Protein AF-A0A9N9V816-F1 (afdb_monomer)

Structure (mmCIF, N/CA/C/O backbone):
data_AF-A0A9N9V816-F1
#
_entry.id   AF-A0A9N9V816-F1
#
loop_
_atom_site.group_PDB
_atom_site.id
_atom_site.type_symbol
_atom_site.label_atom_id
_atom_site.label_alt_id
_atom_site.label_comp_id
_atom_site.label_asym_id
_atom_site.label_entity_id
_atom_site.label_seq_id
_atom_site.pdbx_PDB_ins_code
_atom_site.Cartn_x
_atom_site.Cartn_y
_atom_site.Cartn_z
_atom_site.occupancy
_atom_site.B_iso_or_equiv
_atom_site.auth_seq_id
_atom_site.auth_comp_id
_atom_site.auth_asym_id
_atom_site.auth_atom_id
_atom_site.pdbx_PDB_model_num
ATOM 1 N N . MET A 1 1 ? -49.471 -5.703 53.740 1.00 39.47 1 MET A N 1
ATOM 2 C CA . MET A 1 1 ? -48.357 -4.994 53.072 1.00 39.47 1 MET A CA 1
ATOM 3 C C . MET A 1 1 ? -47.561 -5.999 52.248 1.00 39.47 1 MET A C 1
ATOM 5 O O . MET A 1 1 ? -46.825 -6.787 52.821 1.00 39.47 1 MET A O 1
ATOM 9 N N . THR A 1 2 ? -47.762 -6.065 50.931 1.00 47.09 2 THR A N 1
ATOM 10 C CA . THR A 1 2 ? -47.021 -6.996 50.060 1.00 47.09 2 THR A CA 1
ATOM 11 C C . THR A 1 2 ? -45.863 -6.254 49.407 1.00 47.09 2 THR A C 1
ATOM 13 O O . THR A 1 2 ? -46.095 -5.433 48.521 1.00 47.09 2 THR A O 1
ATOM 16 N N . GLN A 1 3 ? -44.632 -6.507 49.857 1.00 49.03 3 GLN A N 1
ATOM 17 C CA . GLN A 1 3 ? -43.439 -5.968 49.201 1.00 49.03 3 GLN A CA 1
ATOM 18 C C . GLN A 1 3 ? -43.394 -6.434 47.740 1.00 49.03 3 GLN A C 1
ATOM 20 O O . GLN A 1 3 ? -43.575 -7.615 47.440 1.00 49.03 3 GLN A O 1
ATOM 25 N N . ALA A 1 4 ? -43.178 -5.487 46.826 1.00 55.12 4 ALA A N 1
ATOM 26 C CA . ALA A 1 4 ? -42.971 -5.775 45.417 1.00 55.12 4 ALA A CA 1
ATOM 27 C C . ALA A 1 4 ? -41.636 -6.509 45.241 1.00 55.12 4 ALA A C 1
ATOM 29 O O . ALA A 1 4 ? -40.567 -5.996 45.572 1.00 55.12 4 ALA A O 1
ATOM 30 N N . VAL A 1 5 ? -41.711 -7.725 44.715 1.00 59.72 5 VAL A N 1
ATOM 31 C CA . VAL A 1 5 ? -40.553 -8.556 44.404 1.00 59.72 5 VAL A CA 1
ATOM 32 C C . VAL A 1 5 ? -39.810 -7.968 43.197 1.00 59.72 5 VAL A C 1
ATOM 34 O O . VAL A 1 5 ? -40.380 -7.870 42.112 1.00 59.72 5 VAL A O 1
ATOM 37 N N . LYS A 1 6 ? -38.535 -7.584 43.368 1.00 67.94 6 LYS A N 1
ATOM 38 C CA . LYS A 1 6 ? -37.723 -6.929 42.317 1.00 67.94 6 LYS A CA 1
ATOM 39 C C . LYS A 1 6 ? -37.396 -7.833 41.117 1.00 67.94 6 LYS A C 1
ATOM 41 O O . LYS A 1 6 ? -37.120 -7.313 40.040 1.00 67.94 6 LYS A O 1
ATOM 46 N N . ARG A 1 7 ? -37.412 -9.163 41.274 1.00 85.62 7 ARG A N 1
ATOM 47 C CA . ARG A 1 7 ? -37.137 -10.132 40.198 1.00 85.62 7 ARG A CA 1
ATOM 48 C C . ARG A 1 7 ? -37.716 -11.501 40.555 1.00 85.62 7 ARG A C 1
ATOM 50 O O . ARG A 1 7 ? -37.439 -12.003 41.635 1.00 85.62 7 ARG A O 1
ATOM 57 N N . ALA A 1 8 ? -38.483 -12.112 39.652 1.00 89.88 8 ALA A N 1
ATOM 58 C CA . ALA A 1 8 ? -38.915 -13.504 39.799 1.00 89.88 8 ALA A CA 1
ATOM 59 C C . ALA A 1 8 ? -37.755 -14.476 39.508 1.00 89.88 8 ALA A C 1
ATOM 61 O O . ALA A 1 8 ? -36.903 -14.170 38.671 1.00 89.88 8 ALA A O 1
ATOM 62 N N . CYS A 1 9 ? -37.728 -15.639 40.170 1.00 92.19 9 CYS A N 1
ATOM 63 C CA . CYS A 1 9 ? -36.753 -16.696 39.869 1.00 92.19 9 CYS A CA 1
ATOM 64 C C . CYS A 1 9 ? -36.921 -17.223 38.437 1.00 92.19 9 CYS A C 1
ATOM 66 O O . CYS A 1 9 ? -37.989 -17.075 37.839 1.00 92.19 9 CYS A O 1
ATOM 68 N N . ASP A 1 10 ? -35.889 -17.863 37.891 1.00 91.62 10 ASP A N 1
ATOM 69 C CA . ASP A 1 10 ? -35.852 -18.314 36.497 1.00 91.62 10 ASP A CA 1
ATOM 70 C C . ASP A 1 10 ? -37.008 -19.273 36.179 1.00 91.62 10 ASP A C 1
ATOM 72 O O . ASP A 1 10 ? -37.655 -19.137 35.142 1.00 91.62 10 ASP A O 1
ATOM 76 N N . ALA A 1 11 ? -37.318 -20.197 37.097 1.00 90.75 11 ALA A N 1
ATOM 77 C CA . ALA A 1 11 ? -38.404 -21.163 36.946 1.00 90.75 11 ALA A CA 1
ATOM 78 C C . ALA A 1 11 ? -39.794 -20.504 36.983 1.00 90.75 11 ALA A C 1
ATOM 80 O O . ALA A 1 11 ? -40.668 -20.849 36.189 1.00 90.75 11 ALA A O 1
ATOM 81 N N . CYS A 1 12 ? -40.017 -19.526 37.867 1.00 92.75 12 CYS A N 1
ATOM 82 C CA . CYS A 1 12 ? -41.281 -18.785 37.894 1.00 92.75 12 CYS A CA 1
ATOM 83 C C . CYS A 1 12 ? -41.408 -17.833 36.702 1.00 92.75 12 CYS A C 1
ATOM 85 O O . CYS A 1 12 ? -42.501 -17.675 36.163 1.00 92.75 12 CYS A O 1
ATOM 87 N N . HIS A 1 13 ? -40.303 -17.227 36.264 1.00 90.81 13 HIS A N 1
ATOM 88 C CA . HIS A 1 13 ? -40.265 -16.341 35.107 1.00 90.81 13 HIS A CA 1
ATOM 89 C C . HIS A 1 13 ? -40.529 -17.103 33.801 1.00 90.81 13 HIS A C 1
ATOM 91 O O . HIS A 1 13 ? -41.353 -16.666 32.998 1.00 90.81 13 HIS A O 1
ATOM 97 N N . SER A 1 14 ? -39.898 -18.265 33.600 1.00 86.25 14 SER A N 1
ATOM 98 C CA . SER A 1 14 ? -40.128 -19.111 32.420 1.00 86.25 14 SER A CA 1
ATOM 99 C C . SER A 1 14 ? -41.564 -19.640 32.364 1.00 86.25 14 SER A C 1
ATOM 101 O O . SER A 1 14 ? -42.183 -19.630 31.301 1.00 86.25 14 SER A O 1
ATOM 103 N N . ARG A 1 15 ? -42.130 -20.008 33.521 1.00 89.88 15 ARG A N 1
ATOM 104 C CA . ARG A 1 15 ? -43.523 -20.462 33.669 1.00 89.88 15 ARG A CA 1
ATOM 105 C C . ARG A 1 15 ? -44.546 -19.324 33.747 1.00 89.88 15 ARG A C 1
ATOM 107 O O . ARG A 1 15 ? -45.741 -19.599 33.747 1.00 89.88 15 ARG A O 1
ATOM 114 N N . LYS A 1 16 ? -44.101 -18.064 33.816 1.00 89.81 16 LYS A N 1
ATOM 115 C CA . LYS A 1 16 ? -44.934 -16.854 33.964 1.00 89.81 16 LYS A CA 1
ATOM 116 C C . LYS A 1 16 ? -45.902 -16.901 35.158 1.00 89.81 16 LYS A C 1
ATOM 118 O O . LYS A 1 16 ? -47.028 -16.419 35.070 1.00 89.81 16 LYS A O 1
ATOM 123 N N . VAL A 1 17 ? -45.459 -17.455 36.285 1.00 89.69 17 VAL A N 1
ATOM 124 C CA . VAL A 1 17 ? -46.219 -17.481 37.547 1.00 89.69 17 VAL A CA 1
ATOM 125 C C . VAL A 1 17 ? -45.628 -16.500 38.559 1.00 89.69 17 VAL A C 1
ATOM 127 O O . VAL A 1 17 ? -44.450 -16.144 38.491 1.00 89.69 17 VAL A O 1
ATOM 130 N N . LYS A 1 18 ? -46.439 -16.046 39.523 1.00 89.31 18 LYS A N 1
ATOM 131 C CA . LYS A 1 18 ? -45.983 -15.104 40.556 1.00 89.31 18 LYS A CA 1
ATOM 132 C C . LYS A 1 18 ? -44.917 -15.764 41.440 1.00 89.31 18 LYS A C 1
ATOM 134 O O . LYS A 1 18 ? -45.103 -16.883 41.910 1.00 89.31 18 LYS A O 1
ATOM 139 N N . CYS A 1 19 ? -43.810 -15.068 41.670 1.00 91.44 19 CYS A N 1
ATOM 140 C CA . CYS A 1 19 ? -42.747 -15.501 42.575 1.00 91.44 19 CYS A CA 1
ATOM 141 C C . CYS A 1 19 ? -42.832 -14.693 43.874 1.00 91.44 19 CYS A C 1
ATOM 143 O O . CYS A 1 19 ? -43.003 -13.475 43.819 1.00 91.44 19 CYS A O 1
ATOM 145 N N . ASP A 1 20 ? -42.729 -15.362 45.022 1.00 89.81 20 ASP A N 1
ATOM 146 C CA . ASP A 1 20 ? -42.654 -14.738 46.349 1.00 89.81 20 ASP A CA 1
ATOM 147 C C . ASP A 1 20 ? -41.212 -14.408 46.775 1.00 89.81 20 ASP A C 1
ATOM 149 O O . ASP A 1 20 ? -41.005 -13.817 47.828 1.00 89.81 20 ASP A O 1
ATOM 153 N N . SER A 1 21 ? -40.220 -14.756 45.948 1.00 83.62 21 SER A N 1
ATOM 154 C CA . SER A 1 21 ? -38.782 -14.511 46.143 1.00 83.62 21 SER A CA 1
ATOM 155 C C . SER A 1 21 ? -38.154 -15.000 47.444 1.00 83.62 21 SER A C 1
ATOM 157 O O . SER A 1 21 ? -37.004 -14.675 47.730 1.00 83.62 21 SER A O 1
ATOM 159 N N . VAL A 1 22 ? -38.853 -15.862 48.174 1.00 85.88 22 VAL A N 1
ATOM 160 C CA . VAL A 1 22 ? -38.248 -16.731 49.185 1.00 85.88 22 VAL A CA 1
ATOM 161 C C . VAL A 1 22 ? -37.444 -17.817 48.457 1.00 85.88 22 VAL A C 1
ATOM 163 O O . VAL A 1 22 ? -37.774 -18.153 47.319 1.00 85.88 22 VAL A O 1
ATOM 166 N N . ASN A 1 23 ? -36.367 -18.336 49.052 1.00 84.88 23 ASN A N 1
ATOM 167 C CA . ASN A 1 23 ? -35.568 -19.405 48.449 1.00 84.88 23 ASN A CA 1
ATOM 168 C C . ASN A 1 23 ? -35.540 -20.653 49.355 1.00 84.88 23 ASN A C 1
ATOM 170 O O . ASN A 1 23 ? -34.954 -20.571 50.433 1.00 84.88 23 ASN A O 1
ATOM 174 N N . PRO A 1 24 ? -36.129 -21.791 48.941 1.00 88.75 24 PRO A N 1
ATOM 175 C CA . PRO A 1 24 ? -36.895 -21.991 47.706 1.00 88.75 24 PRO A CA 1
ATOM 176 C C . PRO A 1 24 ? -38.246 -21.256 47.726 1.00 88.75 24 PRO A C 1
ATOM 178 O O . PRO A 1 24 ? -38.888 -21.127 48.768 1.00 88.75 24 PRO A O 1
ATOM 181 N N . CYS A 1 25 ? -38.688 -20.768 46.562 1.00 92.94 25 CYS A N 1
ATOM 182 C CA . CYS A 1 25 ? -39.954 -20.034 46.448 1.00 92.94 25 CYS A CA 1
ATOM 183 C C . CYS A 1 25 ? -41.132 -21.015 46.534 1.00 92.94 25 CYS A C 1
ATOM 185 O O . CYS A 1 25 ? -40.989 -22.169 46.115 1.00 92.94 25 CYS A O 1
ATOM 187 N N . ARG A 1 26 ? -42.303 -20.600 47.040 1.00 92.69 26 ARG A N 1
ATOM 188 C CA . ARG A 1 26 ? -43.425 -21.538 47.288 1.00 92.69 26 ARG A CA 1
ATOM 189 C C . ARG A 1 26 ? -43.837 -22.333 46.049 1.00 92.69 26 ARG A C 1
ATOM 191 O O . ARG A 1 26 ? -44.062 -23.537 46.135 1.00 92.69 26 ARG A O 1
ATOM 198 N N . ASN A 1 27 ? -43.871 -21.671 44.895 1.00 92.38 27 ASN A N 1
ATOM 199 C CA . ASN A 1 27 ? -44.234 -22.293 43.619 1.00 92.38 27 ASN A CA 1
ATOM 200 C C . ASN A 1 27 ? -43.167 -23.262 43.089 1.00 92.38 27 ASN A C 1
ATOM 202 O O . ASN A 1 27 ? -43.512 -24.221 42.399 1.00 92.38 27 ASN A O 1
ATOM 206 N N . CYS A 1 28 ? -41.889 -23.035 43.401 1.00 94.06 28 CYS A N 1
ATOM 207 C CA . CYS A 1 28 ? -40.824 -23.980 43.071 1.00 94.06 28 CYS A CA 1
ATOM 208 C C . CYS A 1 28 ? -40.801 -25.156 44.049 1.00 94.06 28 CYS A C 1
ATOM 210 O O . CYS A 1 28 ? -40.655 -26.288 43.607 1.00 94.06 28 CYS A O 1
ATOM 212 N N . GLY A 1 29 ? -41.018 -24.910 45.345 1.00 93.56 29 GLY A N 1
ATOM 213 C CA . GLY A 1 29 ? -41.076 -25.952 46.370 1.00 93.56 29 GLY A CA 1
ATOM 214 C C . GLY A 1 29 ? -42.218 -26.946 46.142 1.00 93.56 29 GLY A C 1
ATOM 215 O O . GLY A 1 29 ? -41.982 -28.148 46.128 1.00 93.56 29 GLY A O 1
ATOM 216 N N . GLN A 1 30 ? -43.437 -26.459 45.878 1.00 93.38 30 GLN A N 1
ATOM 217 C CA . GLN A 1 30 ? -44.590 -27.329 45.592 1.00 93.38 30 GLN A CA 1
ATOM 218 C C . GLN A 1 30 ? -44.441 -28.111 44.284 1.00 93.38 30 GLN A C 1
ATOM 220 O O . GLN A 1 30 ? -44.896 -29.244 44.188 1.00 93.38 30 GLN A O 1
ATOM 225 N N . ALA A 1 31 ? -43.798 -27.513 43.280 1.00 90.50 31 ALA A N 1
ATOM 226 C CA . ALA A 1 31 ? -43.547 -28.167 42.001 1.00 90.50 31 ALA A CA 1
ATOM 227 C C . ALA A 1 31 ? -42.263 -29.018 41.993 1.00 90.50 31 ALA A C 1
ATOM 229 O O . ALA A 1 31 ? -41.932 -29.569 40.948 1.00 90.50 31 ALA A O 1
ATOM 230 N N . GLN A 1 32 ? -41.530 -29.083 43.115 1.00 90.25 32 GLN A N 1
ATOM 231 C CA . GLN A 1 32 ? -40.219 -29.735 43.238 1.00 90.25 32 GLN A CA 1
ATOM 232 C C . GLN A 1 32 ? -39.219 -29.316 42.140 1.00 90.25 32 GLN A C 1
ATOM 234 O O . GLN A 1 32 ? -38.466 -30.126 41.605 1.00 90.25 32 GLN A O 1
ATOM 239 N N . LEU A 1 33 ? -39.207 -28.026 41.793 1.00 88.75 33 LEU A N 1
ATOM 240 C CA . LEU A 1 33 ? -38.311 -27.455 40.785 1.00 88.75 33 LEU A CA 1
ATOM 241 C C . LEU A 1 33 ? -37.154 -26.689 41.429 1.00 88.75 33 LEU A C 1
ATOM 243 O O . LEU A 1 33 ? -37.311 -26.046 42.469 1.00 88.75 33 LEU A O 1
ATOM 247 N N . SER A 1 34 ? -36.007 -26.676 40.747 1.00 90.94 34 SER A N 1
ATOM 248 C CA . SER A 1 34 ? -34.854 -25.870 41.156 1.00 90.94 34 SER A CA 1
ATOM 249 C C . SER A 1 34 ? -35.162 -24.369 41.060 1.00 90.94 34 SER A C 1
ATOM 251 O O . SER A 1 34 ? -35.616 -23.870 40.027 1.00 90.94 34 SER A O 1
ATOM 253 N N . CYS A 1 35 ? -34.938 -23.640 42.155 1.00 93.06 35 CYS A N 1
ATOM 254 C CA . CYS A 1 35 ? -35.235 -22.213 42.271 1.00 93.06 35 CYS A CA 1
ATOM 255 C C . CYS A 1 35 ? -33.954 -21.375 42.120 1.00 93.06 35 CYS A C 1
ATOM 257 O O . CYS A 1 35 ? -33.250 -21.131 43.096 1.00 93.06 35 CYS A O 1
ATOM 259 N N . THR A 1 36 ? -33.660 -20.915 40.899 1.00 91.12 36 THR A N 1
ATOM 260 C CA . THR A 1 36 ? -32.428 -20.168 40.555 1.00 91.12 36 THR A CA 1
ATOM 261 C C . THR A 1 36 ? -32.711 -18.758 40.019 1.00 91.12 36 THR A C 1
ATOM 263 O O . THR A 1 36 ? -33.852 -18.440 39.687 1.00 91.12 36 THR A O 1
ATOM 266 N N . TYR A 1 37 ? -31.684 -17.902 39.932 1.00 89.56 37 TYR A N 1
ATOM 267 C CA . TYR A 1 37 ? -31.778 -16.514 39.432 1.00 89.56 37 TYR A CA 1
ATOM 268 C C . TYR A 1 37 ? -30.679 -16.163 38.408 1.00 89.56 37 TYR A C 1
ATOM 270 O O . TYR A 1 37 ? -30.193 -15.032 38.348 1.00 89.56 37 TYR A O 1
ATOM 278 N N . ASN A 1 38 ? -30.273 -17.132 37.597 1.00 84.69 38 ASN A N 1
ATOM 279 C CA . ASN A 1 38 ? -29.061 -17.095 36.787 1.00 84.69 38 ASN A CA 1
ATOM 280 C C . ASN A 1 38 ? -29.279 -16.580 35.348 1.00 84.69 38 ASN A C 1
ATOM 282 O O . ASN A 1 38 ? -28.303 -16.341 34.641 1.00 84.69 38 ASN A O 1
ATOM 286 N N . ALA A 1 39 ? -30.519 -16.382 34.877 1.00 79.38 39 ALA A N 1
ATOM 287 C CA . ALA A 1 39 ? -30.766 -15.984 33.482 1.00 79.38 39 ALA A CA 1
ATOM 288 C C . ALA A 1 39 ? -30.376 -14.514 33.167 1.00 79.38 39 ALA A C 1
ATOM 290 O O . ALA A 1 39 ? -30.661 -13.608 33.953 1.00 79.38 39 ALA A O 1
ATOM 291 N N . ILE A 1 40 ? -29.787 -14.246 31.991 1.00 71.56 40 ILE A N 1
ATOM 292 C CA . ILE A 1 40 ? -29.401 -12.894 31.519 1.00 71.56 40 ILE A CA 1
ATOM 293 C C . ILE A 1 40 ? -30.373 -12.414 30.405 1.00 71.56 40 ILE A C 1
ATOM 295 O O . ILE A 1 40 ? -30.528 -13.126 29.411 1.00 71.56 40 ILE A O 1
ATOM 299 N N . PRO A 1 41 ? -31.031 -11.233 30.509 1.00 63.66 41 PRO A N 1
ATOM 300 C CA . PRO A 1 41 ? -32.008 -10.754 29.511 1.00 63.66 41 PRO A CA 1
ATOM 301 C C . PRO A 1 41 ? -31.397 -10.283 28.173 1.00 63.66 41 PRO A C 1
ATOM 303 O O . PRO A 1 41 ? -30.376 -9.602 28.164 1.00 63.66 41 PRO A O 1
ATOM 306 N N . GLN A 1 42 ? -32.082 -10.537 27.047 1.00 59.94 42 GLN A N 1
ATOM 307 C CA . GLN A 1 42 ? -31.716 -10.074 25.689 1.00 59.94 42 GLN A CA 1
ATOM 308 C C . GLN A 1 42 ? -32.769 -9.085 25.125 1.00 59.94 42 GLN A C 1
ATOM 310 O O . GLN A 1 42 ? -33.969 -9.300 25.307 1.00 59.94 42 GLN A O 1
ATOM 315 N N . LYS A 1 43 ? -32.359 -7.997 24.441 1.00 50.12 43 LYS A N 1
ATOM 316 C CA . LYS A 1 43 ? -33.257 -6.924 23.927 1.00 50.12 43 LYS A CA 1
ATOM 317 C C . LYS A 1 43 ? -33.754 -7.182 22.485 1.00 50.12 43 LYS A C 1
ATOM 319 O O . LYS A 1 43 ? -32.985 -7.627 21.642 1.00 50.12 43 LYS A O 1
ATOM 324 N N . LYS A 1 44 ? -35.018 -6.833 22.178 1.00 50.00 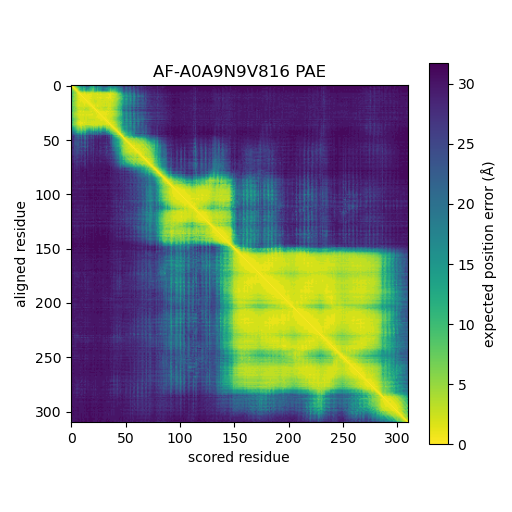44 LYS A N 1
ATOM 325 C CA . LYS A 1 44 ? -35.649 -6.879 20.829 1.00 50.00 44 LYS A CA 1
ATOM 326 C C . LYS A 1 44 ? -35.805 -5.467 20.219 1.00 50.00 44 LYS A C 1
ATOM 328 O O . LYS A 1 44 ? -36.110 -4.533 20.954 1.00 50.00 44 LYS A O 1
ATOM 333 N N . GLY A 1 45 ? -35.606 -5.324 18.899 1.00 53.56 45 GLY A N 1
ATOM 334 C CA . GLY A 1 45 ? -35.593 -4.043 18.150 1.00 53.56 45 GLY A CA 1
ATOM 335 C C . GLY A 1 45 ? -36.969 -3.435 17.777 1.00 53.56 45 GLY A C 1
ATOM 336 O O . GLY A 1 45 ? -37.999 -4.054 18.057 1.00 53.56 45 GLY A O 1
ATOM 337 N N . PRO A 1 46 ? -37.016 -2.228 17.158 1.00 54.12 46 PRO A N 1
ATOM 338 C CA . PRO A 1 46 ? -38.227 -1.396 17.071 1.00 54.12 46 PRO A CA 1
ATOM 339 C C . PRO A 1 46 ? -39.107 -1.646 15.824 1.00 54.12 46 PRO A C 1
ATOM 341 O O . PRO A 1 46 ? -38.611 -2.008 14.760 1.00 54.12 46 PRO A O 1
ATOM 344 N N . LYS A 1 47 ? -40.425 -1.397 15.949 1.00 45.12 47 LYS A N 1
ATOM 345 C CA . LYS A 1 47 ? -41.475 -1.540 14.909 1.00 45.12 47 LYS A CA 1
ATOM 346 C C . LYS A 1 47 ? -42.103 -0.181 14.525 1.00 45.12 47 LYS A C 1
ATOM 348 O O . LYS A 1 47 ? -42.453 0.577 15.423 1.00 45.12 47 LYS A O 1
ATOM 353 N N . GLY A 1 48 ? -42.370 0.069 13.231 1.00 43.78 48 GLY A N 1
ATOM 354 C CA . GLY A 1 48 ? -43.325 1.105 12.773 1.00 43.78 48 GLY A CA 1
ATOM 355 C C . GLY A 1 48 ? -43.283 1.442 11.265 1.00 43.78 48 GLY A C 1
ATOM 356 O O . GLY A 1 48 ? -42.228 1.779 10.742 1.00 43.78 48 GLY A O 1
ATOM 357 N N . SER A 1 49 ? -44.430 1.386 10.565 1.00 54.41 49 SER A N 1
ATOM 358 C CA . SER A 1 49 ? -44.563 1.554 9.096 1.00 54.41 49 SER A CA 1
ATOM 359 C C . SER A 1 49 ? -44.597 3.008 8.594 1.00 54.41 49 SER A C 1
ATOM 361 O O . SER A 1 49 ? -44.209 3.274 7.461 1.00 54.41 49 SER A O 1
ATOM 363 N N . ARG A 1 50 ? -44.992 3.980 9.427 1.00 54.69 50 ARG A N 1
ATOM 364 C CA . ARG A 1 50 ? -45.092 5.403 9.035 1.00 54.69 50 ARG A CA 1
ATOM 365 C C . ARG A 1 50 ? -43.727 6.057 8.768 1.00 54.69 50 ARG A C 1
ATOM 367 O O . ARG A 1 50 ? -43.629 6.963 7.948 1.00 54.69 50 ARG A O 1
ATOM 374 N N . ALA A 1 51 ? -42.673 5.568 9.423 1.00 57.78 51 ALA A N 1
ATOM 375 C CA . ALA A 1 51 ? -41.302 6.027 9.202 1.00 57.78 51 ALA A CA 1
ATOM 376 C C . ALA A 1 51 ? -40.757 5.597 7.828 1.00 57.78 51 ALA A C 1
ATOM 378 O O . ALA A 1 51 ? -40.001 6.353 7.223 1.00 57.78 51 ALA A O 1
ATOM 379 N N . LYS A 1 52 ? -41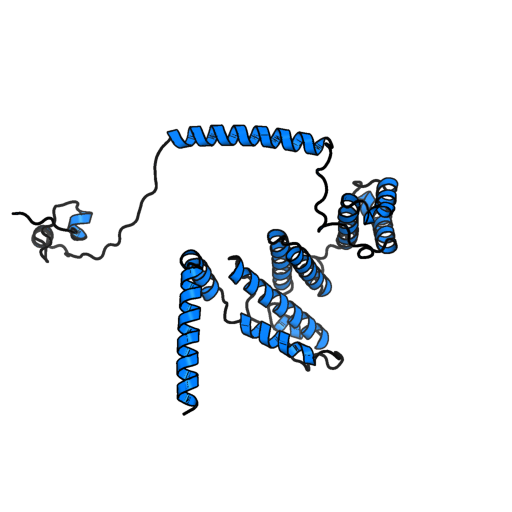.203 4.439 7.308 1.00 59.84 52 LYS A N 1
ATOM 380 C CA . LYS A 1 52 ? -40.794 3.923 5.992 1.00 59.84 52 LYS A CA 1
ATOM 381 C C . LYS A 1 52 ? -41.250 4.823 4.841 1.00 59.84 52 LYS A C 1
ATOM 383 O O . LYS A 1 52 ? -40.447 5.142 3.973 1.00 59.84 52 LYS A O 1
ATOM 388 N N . GLY A 1 53 ? -42.493 5.308 4.884 1.00 64.19 53 GLY A N 1
ATOM 389 C CA . GLY A 1 53 ? -43.017 6.187 3.831 1.00 64.19 53 GLY A CA 1
ATOM 390 C C . GLY A 1 53 ? -42.291 7.538 3.751 1.00 64.19 53 GLY A C 1
ATOM 391 O O . GLY A 1 53 ? -42.043 8.048 2.663 1.00 64.19 53 GLY A O 1
ATOM 392 N N . ILE A 1 54 ? -41.882 8.102 4.896 1.00 66.94 54 ILE A N 1
ATOM 393 C CA . ILE A 1 54 ? -41.128 9.368 4.937 1.00 66.94 54 ILE A CA 1
ATOM 394 C C . ILE A 1 54 ? -39.682 9.165 4.461 1.00 66.94 54 ILE A C 1
ATOM 396 O O . ILE A 1 54 ? -39.139 10.041 3.785 1.00 66.94 54 ILE A O 1
ATOM 400 N N . SER A 1 55 ? -39.057 8.025 4.784 1.00 65.50 55 SER A N 1
ATOM 401 C CA . SER A 1 55 ? -37.729 7.699 4.255 1.00 65.50 55 SER A CA 1
ATOM 402 C C . SER A 1 55 ? -37.759 7.466 2.747 1.00 65.50 55 SER A C 1
ATOM 404 O O . SER A 1 55 ? -36.923 8.030 2.055 1.00 65.50 55 SER A O 1
ATOM 406 N N . GLU A 1 56 ? -38.755 6.745 2.223 1.00 73.38 56 GLU A N 1
ATOM 407 C CA . GLU A 1 56 ? -38.880 6.478 0.782 1.00 73.38 56 GLU A CA 1
ATOM 408 C C . GLU A 1 56 ? -39.109 7.767 -0.024 1.00 73.38 56 GLU A C 1
ATOM 410 O O . GLU A 1 56 ? -38.434 7.990 -1.024 1.00 73.38 56 GLU A O 1
ATOM 415 N N . LEU A 1 57 ? -39.966 8.684 0.445 1.00 70.12 57 LEU A N 1
ATOM 416 C CA . LEU A 1 57 ? -40.171 9.987 -0.210 1.00 70.12 57 LEU A CA 1
ATOM 417 C C . LEU A 1 57 ? -38.899 10.857 -0.240 1.00 70.12 57 LEU A C 1
ATOM 419 O O . LEU A 1 57 ? -38.638 11.537 -1.236 1.00 70.12 57 LEU A O 1
ATOM 423 N N . ARG A 1 58 ? -38.092 10.833 0.831 1.00 70.50 58 ARG A N 1
ATOM 424 C CA . ARG A 1 58 ? -36.807 11.555 0.888 1.00 70.50 58 ARG A CA 1
ATOM 425 C C . ARG A 1 58 ? -35.741 10.912 0.002 1.00 70.50 58 ARG A C 1
ATOM 427 O O . ARG A 1 58 ? -34.967 11.640 -0.618 1.00 70.50 58 ARG A O 1
ATOM 434 N N . GLU A 1 59 ? -35.710 9.585 -0.079 1.00 68.75 59 GLU A N 1
ATOM 435 C CA . GLU A 1 59 ? -34.784 8.838 -0.938 1.00 68.75 59 GLU A CA 1
ATOM 436 C C . GLU A 1 59 ? -35.048 9.153 -2.419 1.00 68.75 59 GLU A C 1
ATOM 438 O O . GLU A 1 59 ? -34.116 9.476 -3.157 1.00 68.75 59 GLU A O 1
ATOM 443 N N . THR A 1 60 ? -36.322 9.181 -2.829 1.00 75.81 60 THR A N 1
ATOM 444 C CA . THR A 1 60 ? -36.724 9.479 -4.212 1.00 75.81 60 THR A CA 1
ATOM 445 C C . THR A 1 60 ? -36.377 10.916 -4.613 1.00 75.81 60 THR A C 1
ATOM 447 O O . THR A 1 60 ? -35.776 11.126 -5.664 1.00 75.81 60 THR A O 1
ATOM 450 N N . GLN A 1 61 ? -36.645 11.924 -3.768 1.00 70.50 61 GLN A N 1
ATOM 451 C CA . GLN A 1 61 ? -36.224 13.310 -4.057 1.00 70.50 61 GLN A CA 1
ATOM 452 C C . GLN A 1 61 ? -34.695 13.460 -4.127 1.00 70.50 61 GLN A C 1
ATOM 454 O O . GLN A 1 61 ? -34.164 14.230 -4.940 1.00 70.50 61 GLN A O 1
ATOM 459 N N . ARG A 1 62 ? -33.962 12.710 -3.296 1.00 69.50 62 ARG A N 1
ATOM 460 C CA . ARG A 1 62 ? -32.498 12.689 -3.316 1.00 69.50 62 ARG A CA 1
ATOM 461 C C . ARG A 1 62 ? -31.965 12.036 -4.594 1.00 69.50 62 ARG A C 1
ATOM 463 O O . ARG A 1 62 ? -31.020 12.560 -5.176 1.00 69.50 62 ARG A O 1
ATOM 470 N N . GLN A 1 63 ? -32.581 10.955 -5.072 1.00 67.62 63 GLN A N 1
ATOM 471 C CA . GLN A 1 63 ? -32.204 10.315 -6.336 1.00 67.62 63 GLN A CA 1
ATOM 472 C C . GLN A 1 63 ? -32.479 11.211 -7.548 1.00 67.62 63 GLN A C 1
ATOM 474 O O . GLN A 1 63 ? -31.585 11.377 -8.373 1.00 67.62 63 GLN A O 1
ATOM 479 N N . THR A 1 64 ? -33.630 11.886 -7.625 1.00 68.94 64 THR A N 1
ATOM 480 C CA . THR A 1 64 ? -33.940 12.784 -8.755 1.00 68.94 64 THR A CA 1
ATOM 481 C C . THR A 1 64 ? -32.984 13.983 -8.831 1.00 68.94 64 THR A C 1
ATOM 483 O O . THR A 1 64 ? -32.519 14.349 -9.911 1.00 68.94 64 THR A O 1
ATOM 486 N N . SER A 1 65 ? -32.621 14.571 -7.684 1.00 65.44 65 SER A N 1
ATOM 487 C CA . SER A 1 65 ? -31.660 15.687 -7.621 1.00 65.44 65 SER A CA 1
ATOM 488 C C . SER A 1 65 ? -30.209 15.263 -7.894 1.00 65.44 65 SER A C 1
ATOM 490 O O . SER A 1 65 ? -29.437 16.042 -8.461 1.00 65.44 65 SER A O 1
ATOM 492 N N . LEU A 1 66 ? -29.833 14.028 -7.542 1.00 57.16 66 LEU A N 1
ATOM 493 C CA . LEU A 1 66 ? -28.545 13.429 -7.907 1.00 57.16 66 LEU A CA 1
ATOM 494 C C . LEU A 1 66 ? -28.465 13.138 -9.409 1.00 57.16 66 LEU A C 1
ATOM 496 O O . LEU A 1 66 ? -27.476 13.525 -10.027 1.00 57.16 66 LEU A O 1
ATOM 500 N N . SER A 1 67 ? -29.502 12.550 -10.012 1.00 61.69 67 SER A N 1
ATOM 501 C CA . SER A 1 67 ? -29.535 12.281 -11.455 1.00 61.69 67 SER A CA 1
ATOM 502 C C . SER A 1 67 ? -29.451 13.568 -12.280 1.00 61.69 67 SER A C 1
ATOM 504 O O . SER A 1 67 ? -28.654 13.636 -13.211 1.00 61.69 67 SER A O 1
ATOM 506 N N . ALA A 1 68 ? -30.154 14.639 -11.887 1.00 58.53 68 ALA A N 1
ATOM 507 C CA . ALA A 1 68 ? -30.041 15.946 -12.546 1.00 58.53 68 ALA A CA 1
ATOM 508 C C . ALA A 1 68 ? -28.626 16.562 -12.434 1.00 58.53 68 ALA A C 1
ATOM 510 O O . ALA A 1 68 ? -28.114 17.143 -13.392 1.00 58.53 68 ALA A O 1
ATOM 511 N N . LYS A 1 69 ? -27.950 16.403 -11.283 1.00 57.03 69 LYS A N 1
ATOM 512 C CA . LYS A 1 69 ? -26.558 16.858 -11.084 1.00 57.03 69 LYS A CA 1
ATOM 513 C C . LYS A 1 69 ? -25.539 16.036 -11.873 1.00 57.03 69 LYS A C 1
ATOM 515 O O . LYS A 1 69 ? -24.538 16.595 -12.314 1.00 57.03 69 LYS A O 1
ATOM 520 N N . VAL A 1 70 ? -25.767 14.734 -12.031 1.00 54.53 70 VAL A N 1
ATOM 521 C CA . VAL A 1 70 ? -24.906 13.848 -12.827 1.00 54.53 70 VAL A CA 1
ATOM 522 C C . VAL A 1 70 ? -25.058 14.161 -14.316 1.00 54.53 70 VAL A C 1
ATOM 524 O O . VAL A 1 70 ? -24.045 14.349 -14.985 1.00 54.53 70 VAL A O 1
ATOM 527 N N . GLN A 1 71 ? -26.288 14.351 -14.807 1.00 55.00 71 GLN A N 1
ATOM 528 C CA . GLN A 1 71 ? -26.545 14.720 -16.204 1.00 55.00 71 GLN A CA 1
ATOM 529 C C . GLN A 1 71 ? -25.855 16.045 -16.590 1.00 55.00 71 GLN A C 1
ATOM 531 O O . GLN A 1 71 ? -25.232 16.138 -17.644 1.00 55.00 71 GLN A O 1
ATOM 536 N N . ASN A 1 72 ? -25.869 17.043 -15.696 1.00 49.81 72 ASN A N 1
ATOM 537 C CA . ASN A 1 72 ? -25.179 18.325 -15.909 1.00 49.81 72 ASN A CA 1
ATOM 538 C C . ASN A 1 72 ? -23.642 18.222 -15.902 1.00 49.81 72 ASN A C 1
ATOM 540 O O . ASN A 1 72 ? -22.975 19.041 -16.531 1.00 49.81 72 ASN A O 1
ATOM 544 N N . ARG A 1 73 ? -23.058 17.236 -15.206 1.00 53.09 73 ARG A N 1
ATOM 545 C CA . ARG A 1 73 ? -21.603 16.985 -15.240 1.00 53.09 73 ARG A CA 1
ATOM 546 C C . ARG A 1 73 ? -21.172 16.237 -16.499 1.00 53.09 73 ARG A C 1
ATOM 548 O O . ARG A 1 73 ? -20.064 16.463 -16.969 1.00 53.09 73 ARG A O 1
ATOM 555 N N . ILE A 1 74 ? -22.038 15.380 -17.040 1.00 43.78 74 ILE A N 1
ATOM 556 C CA . ILE A 1 74 ? -21.786 14.635 -18.282 1.00 43.78 74 ILE A CA 1
ATOM 557 C C . ILE A 1 74 ? -21.774 15.579 -19.496 1.00 43.78 74 ILE A C 1
ATOM 559 O O . ILE A 1 74 ? -20.954 15.402 -20.388 1.00 43.78 74 ILE A O 1
ATOM 563 N N . ASN A 1 75 ? -22.599 16.632 -19.491 1.00 48.12 75 ASN A N 1
ATOM 564 C CA . ASN A 1 75 ? -22.685 17.601 -20.592 1.00 48.12 75 ASN A CA 1
ATOM 565 C C . ASN A 1 75 ? -21.710 18.799 -20.481 1.00 48.12 75 ASN A C 1
ATOM 567 O O . ASN A 1 75 ? -21.881 19.784 -21.192 1.00 48.12 75 ASN A O 1
ATOM 571 N N . GLY A 1 76 ? -20.691 18.739 -19.611 1.00 37.72 76 GLY A N 1
ATOM 572 C CA . GLY A 1 76 ? -19.585 19.711 -19.613 1.00 37.72 76 GLY A CA 1
ATOM 573 C C . GLY A 1 76 ? -19.906 21.117 -19.083 1.00 37.72 76 GLY A C 1
ATOM 574 O O . GLY A 1 76 ? -19.454 22.105 -19.654 1.00 37.72 76 GLY A O 1
ATOM 575 N N . GLY A 1 77 ? -20.666 21.243 -17.989 1.00 46.84 77 GLY A N 1
ATOM 576 C CA . GLY A 1 77 ? -20.859 22.542 -17.324 1.00 46.84 77 GLY A CA 1
ATOM 577 C C . GLY A 1 77 ? -19.574 23.108 -16.671 1.00 46.84 77 GLY A C 1
ATOM 578 O O . GLY A 1 77 ? -18.690 22.326 -16.310 1.00 46.84 77 GLY A O 1
ATOM 579 N N . PRO A 1 78 ? -19.460 24.442 -16.463 1.00 40.25 78 PRO A N 1
ATOM 580 C CA . PRO A 1 78 ? -18.231 25.078 -15.979 1.00 40.25 78 PRO A CA 1
ATOM 581 C C . PRO A 1 78 ? -17.820 24.562 -14.596 1.00 40.25 78 PRO A C 1
ATOM 583 O O . PRO A 1 78 ? -18.623 24.522 -13.660 1.00 40.25 78 PRO A O 1
ATOM 586 N N . CYS A 1 79 ? -16.552 24.169 -14.471 1.00 40.66 79 CYS A N 1
ATOM 587 C CA . CYS A 1 79 ? -15.970 23.656 -13.235 1.00 40.66 79 CYS A CA 1
ATOM 588 C C . CYS A 1 79 ? -15.795 24.791 -12.207 1.00 40.66 79 CYS A C 1
ATOM 590 O O . CYS A 1 79 ? -15.400 25.901 -12.562 1.00 40.66 79 CYS A O 1
ATOM 592 N N . ALA A 1 80 ? -16.075 24.518 -10.930 1.00 53.97 80 ALA A N 1
ATOM 593 C CA . ALA A 1 80 ? -15.818 25.458 -9.835 1.00 53.97 80 ALA A CA 1
ATOM 594 C C . ALA A 1 80 ? -14.310 25.789 -9.730 1.00 53.97 80 ALA A C 1
ATOM 596 O O . ALA A 1 80 ? -13.487 24.936 -10.080 1.00 53.97 80 ALA A O 1
ATOM 597 N N . PRO A 1 81 ? -13.925 26.989 -9.248 1.00 45.09 81 PRO A N 1
ATOM 598 C CA . PRO A 1 81 ? -12.527 27.409 -9.241 1.00 45.09 81 PRO A CA 1
ATOM 599 C C . PRO A 1 81 ? -11.643 26.484 -8.377 1.00 45.09 81 PRO A C 1
ATOM 601 O O . PRO A 1 81 ? -12.120 25.933 -7.379 1.00 45.09 81 PRO A O 1
ATOM 604 N N . PRO A 1 82 ? -10.360 26.283 -8.741 1.00 46.50 82 PRO A N 1
ATOM 605 C CA . PRO A 1 82 ? -9.503 25.284 -8.108 1.00 46.50 82 PRO A CA 1
ATOM 606 C C . PRO A 1 82 ? -9.047 25.711 -6.705 1.00 46.50 82 PRO A C 1
ATOM 608 O O . PRO A 1 82 ? -8.658 26.855 -6.490 1.00 46.50 82 PRO A O 1
ATOM 611 N N . ASN A 1 83 ? -9.002 24.760 -5.765 1.00 52.41 83 ASN A N 1
ATOM 612 C CA . ASN A 1 83 ? -8.305 24.931 -4.484 1.00 52.41 83 ASN A CA 1
ATOM 613 C C . ASN A 1 83 ? -6.782 25.090 -4.733 1.00 52.41 83 ASN A C 1
ATOM 615 O O . ASN A 1 83 ? -6.204 24.184 -5.347 1.00 52.41 83 ASN A O 1
ATOM 619 N N . PRO A 1 84 ? -6.112 26.152 -4.234 1.00 51.25 84 PRO A N 1
ATOM 620 C CA . PRO A 1 84 ? -4.699 26.439 -4.528 1.00 51.25 84 PRO A CA 1
ATOM 621 C C . PRO A 1 84 ? -3.710 25.345 -4.092 1.00 51.25 84 PRO A C 1
ATOM 623 O O . PRO A 1 84 ? -2.691 25.141 -4.740 1.00 51.25 84 PRO A O 1
ATOM 626 N N . GLY A 1 85 ? -4.020 24.594 -3.028 1.00 56.41 85 GLY A N 1
ATOM 627 C CA . GLY A 1 85 ? -3.127 23.570 -2.458 1.00 56.41 85 GLY A CA 1
ATOM 628 C C . GLY A 1 85 ? -3.008 22.262 -3.254 1.00 56.41 85 GLY A C 1
ATOM 629 O O . GLY A 1 85 ? -2.375 21.323 -2.789 1.00 56.41 85 GLY A O 1
ATOM 630 N N . LEU A 1 86 ? -3.647 22.162 -4.422 1.00 54.78 86 LEU A N 1
ATOM 631 C CA . LEU A 1 86 ? -3.669 20.953 -5.255 1.00 54.78 86 LEU A CA 1
ATOM 632 C C . LEU A 1 86 ? -3.347 21.264 -6.731 1.00 54.78 86 LEU A C 1
ATOM 634 O O . LEU A 1 86 ? -3.839 20.584 -7.638 1.00 54.78 86 LEU A O 1
ATOM 638 N N . ALA A 1 87 ? -2.595 22.334 -6.981 1.00 56.69 87 ALA A N 1
ATOM 639 C CA . ALA A 1 87 ? -2.088 22.644 -8.312 1.00 56.69 87 ALA A CA 1
ATOM 640 C C . ALA A 1 87 ? -1.051 21.591 -8.763 1.00 56.69 87 ALA A C 1
ATOM 642 O O . ALA A 1 87 ? -0.392 20.985 -7.911 1.00 56.69 87 ALA A O 1
ATOM 643 N N . PRO A 1 88 ? -0.905 21.353 -10.081 1.00 58.38 88 PRO A N 1
ATOM 644 C CA . PRO A 1 88 ? 0.222 20.598 -10.623 1.00 58.38 88 PRO A CA 1
ATOM 645 C C . PRO A 1 88 ? 1.541 21.097 -10.027 1.00 58.38 88 PRO A C 1
ATOM 647 O O . PRO A 1 88 ? 1.765 22.303 -9.950 1.00 58.38 88 PRO A O 1
ATOM 650 N N . THR A 1 89 ? 2.400 20.184 -9.575 1.00 65.12 89 THR A N 1
ATOM 651 C CA . THR A 1 89 ? 3.740 20.544 -9.100 1.00 65.12 89 THR A CA 1
ATOM 652 C C . THR A 1 89 ? 4.660 20.656 -10.316 1.00 65.12 89 THR A C 1
ATOM 654 O O . THR A 1 89 ? 4.892 19.629 -10.963 1.00 65.12 89 THR A O 1
ATOM 657 N N . PRO A 1 90 ? 5.175 21.856 -10.652 1.00 62.22 90 PRO A N 1
ATOM 658 C CA . PRO A 1 90 ? 6.020 22.034 -11.831 1.00 62.22 90 PRO A CA 1
ATOM 659 C C . PRO A 1 90 ? 7.241 21.108 -11.791 1.00 62.22 90 PRO A C 1
ATOM 661 O O . PRO A 1 90 ? 7.862 20.939 -10.740 1.00 62.22 90 PRO A O 1
ATOM 664 N N . GLY A 1 91 ? 7.564 20.471 -12.919 1.00 65.88 91 GLY A N 1
ATOM 665 C CA . GLY A 1 91 ? 8.716 19.569 -13.042 1.00 65.88 91 GLY A CA 1
ATOM 666 C C . GLY A 1 91 ? 8.593 18.172 -12.410 1.00 65.88 91 GLY A C 1
ATOM 667 O O . GLY A 1 91 ? 9.505 17.363 -12.590 1.00 65.88 91 GLY A O 1
ATOM 668 N N . PHE A 1 92 ? 7.498 17.836 -11.714 1.00 66.69 92 PHE A N 1
ATOM 669 C CA . PHE A 1 92 ? 7.296 16.483 -11.160 1.00 66.69 92 PHE A CA 1
ATOM 670 C C . PHE A 1 92 ? 7.061 15.432 -12.257 1.00 66.69 92 PHE A C 1
ATOM 672 O O . PHE A 1 92 ? 7.604 14.328 -12.200 1.00 66.69 92 PHE A O 1
ATOM 679 N N . LEU A 1 93 ? 6.295 15.787 -13.291 1.00 67.19 93 LEU A N 1
ATOM 680 C CA . LEU A 1 93 ? 6.200 15.031 -14.538 1.00 67.19 93 LEU A CA 1
ATOM 681 C C . LEU A 1 93 ? 7.025 15.744 -15.603 1.00 67.19 93 LEU A C 1
ATOM 683 O O . LEU A 1 93 ? 6.678 16.836 -16.042 1.00 67.19 93 LEU A O 1
ATOM 687 N N . LYS A 1 94 ? 8.132 15.126 -16.020 1.00 77.38 94 LYS A N 1
ATOM 688 C CA . LYS A 1 94 ? 8.963 15.666 -17.100 1.00 77.38 94 LYS A CA 1
ATOM 689 C C . LYS A 1 94 ? 8.225 15.529 -18.430 1.00 77.38 94 LYS A C 1
ATOM 691 O O . LYS A 1 94 ? 7.746 14.442 -18.746 1.00 77.38 94 LYS A O 1
ATOM 696 N N . SER A 1 95 ? 8.196 16.603 -19.219 1.00 76.62 95 SER A N 1
ATOM 697 C CA . SER A 1 95 ? 7.538 16.625 -20.536 1.00 76.62 95 SER A CA 1
ATOM 698 C C . SER A 1 95 ? 8.023 15.490 -21.450 1.00 76.62 95 SER A C 1
ATOM 700 O O . SER A 1 95 ? 7.205 14.827 -22.076 1.00 76.62 95 SER A O 1
ATOM 702 N N . GLU A 1 96 ? 9.323 15.180 -21.435 1.00 74.06 96 GLU A N 1
ATOM 703 C CA . GLU A 1 96 ? 9.897 14.083 -22.232 1.00 74.06 96 GLU A CA 1
ATOM 704 C C . GLU A 1 96 ? 9.344 12.703 -21.846 1.00 74.06 96 GLU A C 1
ATOM 706 O O . GLU A 1 96 ? 8.921 11.948 -22.716 1.00 74.06 96 GLU A O 1
ATOM 711 N N . LEU A 1 97 ? 9.214 12.408 -20.547 1.00 68.50 97 LEU A N 1
ATOM 712 C CA . LEU A 1 97 ? 8.629 11.144 -20.082 1.00 68.50 97 LEU A CA 1
ATOM 713 C C . LEU A 1 97 ? 7.162 11.009 -20.514 1.00 68.50 97 LEU A C 1
ATOM 715 O O . LEU A 1 97 ? 6.701 9.925 -20.863 1.00 68.50 97 LEU A O 1
ATOM 719 N N . VAL A 1 98 ? 6.409 12.111 -20.484 1.00 73.75 98 VAL A N 1
ATOM 720 C CA . VAL A 1 98 ? 5.005 12.126 -20.913 1.00 73.75 98 VAL A CA 1
ATOM 721 C C . VAL A 1 98 ? 4.888 11.893 -22.415 1.00 73.75 98 VAL A C 1
ATOM 723 O O . VAL A 1 98 ? 4.050 11.095 -22.829 1.00 73.75 98 VAL A O 1
ATOM 726 N N . LYS A 1 99 ? 5.754 12.518 -23.220 1.00 78.75 99 LYS A N 1
ATOM 727 C CA . LYS A 1 99 ? 5.821 12.296 -24.672 1.00 78.75 99 LYS A CA 1
ATOM 728 C C . LYS A 1 99 ? 6.144 10.841 -25.005 1.00 78.75 99 LYS A C 1
ATOM 730 O O . LYS A 1 99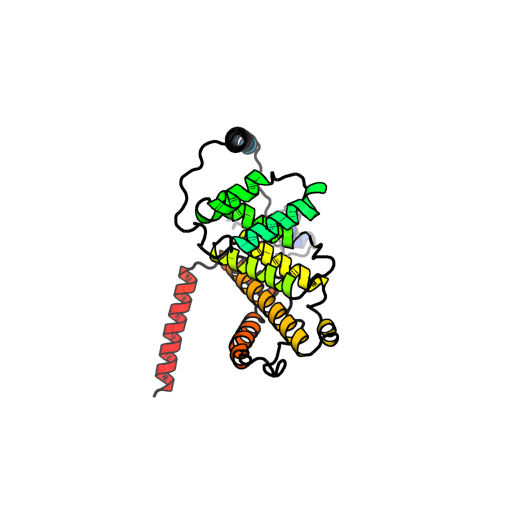 ? 5.447 10.246 -25.820 1.00 78.75 99 LYS A O 1
ATOM 735 N N . GLU A 1 100 ? 7.130 10.247 -24.332 1.00 68.06 100 GLU A N 1
ATOM 736 C CA . GLU A 1 100 ? 7.474 8.827 -24.493 1.00 68.06 100 GLU A CA 1
ATOM 737 C C . GLU A 1 100 ? 6.298 7.908 -24.125 1.00 68.06 100 GLU A C 1
ATOM 739 O O . GLU A 1 100 ? 5.994 6.962 -24.852 1.00 68.06 100 GLU A O 1
ATOM 744 N N . CYS A 1 101 ? 5.577 8.208 -23.037 1.00 68.06 101 CYS A N 1
ATOM 745 C CA . CYS A 1 101 ? 4.391 7.444 -22.642 1.00 68.06 101 CYS A CA 1
ATOM 746 C C . CYS A 1 101 ? 3.253 7.561 -23.667 1.00 68.06 101 CYS A C 1
ATOM 748 O O . CYS A 1 101 ? 2.598 6.563 -23.967 1.00 68.06 101 CYS A O 1
ATOM 750 N N . ILE A 1 102 ? 3.007 8.763 -24.201 1.00 73.94 102 ILE A N 1
ATOM 751 C CA . ILE A 1 102 ? 2.001 8.991 -25.247 1.00 73.94 102 ILE A CA 1
ATOM 752 C C . ILE A 1 102 ? 2.372 8.201 -26.503 1.00 73.94 102 ILE A C 1
ATOM 754 O O . ILE A 1 102 ? 1.536 7.456 -27.010 1.00 73.94 102 ILE A O 1
ATOM 758 N N . ALA A 1 103 ? 3.623 8.302 -26.962 1.00 74.44 103 ALA A N 1
ATOM 759 C CA . ALA A 1 103 ? 4.105 7.563 -28.124 1.00 74.44 103 ALA A CA 1
ATOM 760 C C . ALA A 1 103 ? 3.908 6.052 -27.937 1.00 74.44 103 ALA A C 1
ATOM 762 O O . ALA A 1 103 ? 3.222 5.417 -28.734 1.00 74.44 103 ALA A O 1
ATOM 763 N N . PHE A 1 104 ? 4.377 5.497 -26.814 1.00 67.19 104 PHE A N 1
ATOM 764 C CA . PHE A 1 104 ? 4.204 4.078 -26.514 1.00 67.19 104 PHE A CA 1
ATOM 765 C C . PHE A 1 104 ? 2.730 3.653 -26.499 1.00 67.19 104 PHE A C 1
ATOM 767 O O . PHE A 1 104 ? 2.395 2.605 -27.054 1.00 67.19 104 PHE A O 1
ATOM 774 N N . PHE A 1 105 ? 1.842 4.446 -25.884 1.00 67.56 105 PHE A N 1
ATOM 775 C CA . PHE A 1 105 ? 0.410 4.150 -25.851 1.00 67.56 105 PHE A CA 1
ATOM 776 C C . PHE A 1 105 ? -0.173 4.051 -27.261 1.00 67.56 105 PHE A C 1
ATOM 778 O O . PHE A 1 105 ? -0.843 3.067 -27.565 1.00 67.56 105 PHE A O 1
ATOM 785 N N . PHE A 1 106 ? 0.089 5.028 -28.129 1.00 74.06 106 PHE A N 1
ATOM 786 C CA . PHE A 1 106 ? -0.468 5.023 -29.482 1.00 74.06 106 PHE A CA 1
ATOM 787 C C . PHE A 1 106 ? 0.136 3.947 -30.381 1.00 74.06 106 PHE A C 1
ATOM 789 O O . PHE A 1 106 ? -0.577 3.369 -31.197 1.00 74.06 106 PHE A O 1
ATOM 796 N N . ASP A 1 107 ? 1.409 3.631 -30.183 1.00 67.62 107 ASP A N 1
ATOM 797 C CA . ASP A 1 107 ? 2.110 2.671 -31.028 1.00 67.62 107 ASP A CA 1
ATOM 798 C C . ASP A 1 107 ? 1.817 1.218 -30.614 1.00 67.62 107 ASP A C 1
ATOM 800 O O . ASP A 1 107 ? 1.852 0.323 -31.455 1.00 67.62 107 ASP A O 1
ATOM 804 N N . ASN A 1 108 ? 1.487 0.970 -29.337 1.00 50.34 108 ASN A N 1
ATOM 805 C CA . ASN A 1 108 ? 1.404 -0.394 -28.789 1.00 50.34 108 ASN A CA 1
ATOM 806 C C . ASN A 1 108 ? 0.072 -0.739 -28.109 1.00 50.34 108 ASN A C 1
ATOM 808 O O . ASN A 1 108 ? -0.304 -1.908 -28.068 1.00 50.34 108 ASN A O 1
ATOM 812 N N . LEU A 1 109 ? -0.652 0.240 -27.557 1.00 51.22 109 LEU A N 1
ATOM 813 C CA . LEU A 1 109 ? -1.856 -0.002 -26.744 1.00 51.22 109 LEU A CA 1
ATOM 814 C C . LEU A 1 109 ? -3.143 0.491 -27.417 1.00 51.22 109 LEU A C 1
ATOM 816 O O . LEU A 1 109 ? -4.214 -0.073 -27.196 1.00 51.22 109 LEU A O 1
ATOM 820 N N . TYR A 1 110 ? -3.055 1.508 -28.271 1.00 49.41 110 TYR A N 1
ATOM 821 C CA . TYR A 1 110 ? -4.195 2.116 -28.955 1.00 49.41 110 TYR A CA 1
ATOM 822 C C . TYR A 1 110 ? -5.009 1.158 -29.836 1.00 49.41 110 TYR A C 1
ATOM 824 O O . TYR A 1 110 ? -6.235 1.249 -29.771 1.00 49.41 110 TYR A O 1
ATOM 832 N N . PRO A 1 111 ? -4.417 0.187 -30.570 1.00 45.53 111 PRO A N 1
ATOM 833 C CA . PRO A 1 111 ? -5.205 -0.789 -31.330 1.00 45.53 111 PRO A CA 1
ATOM 834 C C . PRO A 1 111 ? -6.193 -1.588 -30.467 1.00 45.53 111 PRO A C 1
ATOM 836 O O . PRO A 1 111 ? -7.210 -2.063 -30.965 1.00 45.53 111 PRO A O 1
ATOM 839 N N . GLN A 1 112 ? -5.903 -1.722 -29.170 1.00 41.62 112 GLN A N 1
ATOM 840 C CA . GLN A 1 112 ? -6.734 -2.432 -28.198 1.00 41.62 112 GLN A CA 1
ATOM 841 C C . GLN A 1 112 ? -7.561 -1.473 -27.324 1.00 41.62 112 GLN A C 1
ATOM 843 O O . GLN A 1 112 ? -8.568 -1.874 -26.744 1.00 41.62 112 GLN A O 1
ATOM 848 N N . LEU A 1 113 ? -7.148 -0.204 -27.219 1.00 43.72 113 LEU A N 1
ATOM 849 C CA . LEU A 1 113 ? -7.730 0.814 -26.342 1.00 43.72 113 LEU A CA 1
ATOM 850 C C . LEU A 1 113 ? -7.851 2.178 -27.062 1.00 43.72 113 LEU A C 1
ATOM 852 O O . LEU A 1 113 ? -7.166 3.130 -26.674 1.00 43.72 113 LEU A O 1
ATOM 856 N N . PRO A 1 114 ? -8.732 2.332 -28.073 1.00 53.09 114 PRO A N 1
ATOM 857 C CA . PRO A 1 114 ? -8.845 3.553 -28.879 1.00 53.09 114 PRO A CA 1
ATOM 858 C C . PRO A 1 114 ? -9.667 4.643 -28.170 1.00 53.09 114 PRO A C 1
ATOM 860 O O . PRO A 1 114 ? -10.665 5.144 -28.679 1.00 53.09 114 PRO A O 1
ATOM 863 N N . ILE A 1 115 ? -9.282 4.974 -26.940 1.00 46.19 115 ILE A N 1
ATOM 864 C CA . ILE A 1 115 ? -10.026 5.875 -26.045 1.00 46.19 115 ILE A CA 1
ATOM 865 C C . ILE A 1 115 ? -9.457 7.298 -25.995 1.00 46.19 115 ILE A C 1
ATOM 867 O O . ILE A 1 115 ? -10.066 8.170 -25.381 1.00 46.19 115 ILE A O 1
ATOM 871 N N . LEU A 1 116 ? -8.293 7.536 -26.605 1.00 52.72 116 LEU A N 1
ATOM 87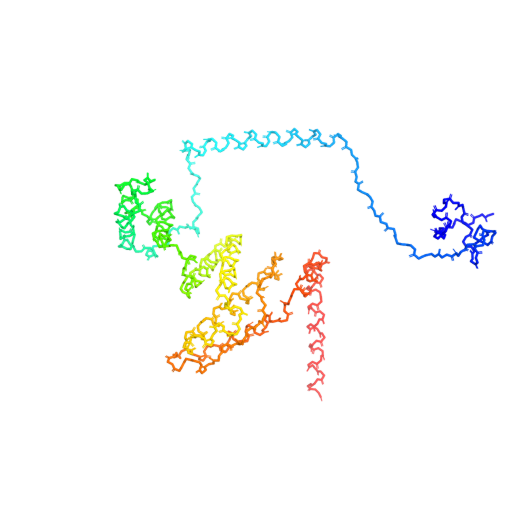2 C CA . LEU A 1 116 ? -7.620 8.838 -26.642 1.00 52.72 116 LEU A CA 1
ATOM 873 C C . LEU A 1 116 ? -7.358 9.249 -28.092 1.00 52.72 116 LEU A C 1
ATOM 875 O O . LEU A 1 116 ? -7.038 8.404 -28.916 1.00 52.72 116 LEU A O 1
ATOM 879 N N . ASP A 1 117 ? -7.444 10.542 -28.390 1.00 74.62 117 ASP A N 1
ATOM 880 C CA . ASP A 1 117 ? -6.977 11.112 -29.658 1.00 74.62 117 ASP A CA 1
ATOM 881 C C . ASP A 1 117 ? -5.520 11.577 -29.519 1.00 74.62 117 ASP A C 1
ATOM 883 O O . ASP A 1 117 ? -5.164 12.195 -28.511 1.00 74.62 117 ASP A O 1
ATOM 887 N N . ARG A 1 118 ? -4.674 11.272 -30.511 1.00 74.50 118 ARG A N 1
ATOM 888 C CA . ARG A 1 118 ? -3.221 11.504 -30.423 1.00 74.50 118 ARG A CA 1
ATOM 889 C C . ARG A 1 118 ? -2.889 12.989 -30.362 1.00 74.50 118 ARG A C 1
ATOM 891 O O . ARG A 1 118 ? -2.182 13.412 -29.452 1.00 74.50 118 ARG A O 1
ATOM 898 N N . ASN A 1 119 ? -3.468 13.781 -31.259 1.00 76.50 119 ASN A N 1
ATOM 899 C CA . ASN A 1 119 ? -3.206 15.219 -31.332 1.00 76.50 119 ASN A CA 1
ATOM 900 C C . ASN A 1 119 ? -3.699 15.937 -30.066 1.00 76.50 119 ASN A C 1
ATOM 902 O O . ASN A 1 119 ? -2.996 16.775 -29.504 1.00 76.50 119 ASN A O 1
ATOM 906 N N . SER A 1 120 ? -4.876 15.552 -29.566 1.00 71.00 120 SER A N 1
ATOM 907 C CA . SER A 1 120 ? -5.438 16.089 -28.324 1.00 71.00 120 SER A CA 1
ATOM 908 C C . SER A 1 120 ? -4.589 15.730 -27.101 1.00 71.00 120 SER A C 1
ATOM 910 O O . SER A 1 120 ? -4.387 16.574 -26.229 1.00 71.00 120 SER A O 1
ATOM 912 N N . ALA A 1 121 ? -4.069 14.499 -27.021 1.00 68.69 121 ALA A N 1
ATOM 913 C CA . ALA A 1 121 ? -3.203 14.064 -25.924 1.00 68.69 121 ALA A CA 1
ATOM 914 C C . ALA A 1 121 ? -1.844 14.785 -25.938 1.00 68.69 121 ALA A C 1
ATOM 916 O O . ALA A 1 121 ? -1.358 15.202 -24.886 1.00 68.69 121 ALA A O 1
ATOM 917 N N . GLU A 1 122 ? -1.254 14.976 -27.120 1.00 81.12 122 GLU A N 1
ATOM 918 C CA . GLU A 1 122 ? -0.002 15.718 -27.297 1.00 81.12 122 GLU A CA 1
ATOM 919 C C . GLU A 1 122 ? -0.174 17.206 -26.951 1.00 81.12 122 GLU A C 1
ATOM 921 O O . GLU A 1 122 ? 0.649 17.767 -26.227 1.00 81.12 122 GLU A O 1
ATOM 926 N N . GLN A 1 123 ? -1.282 17.834 -27.359 1.00 78.19 123 GLN A N 1
ATOM 927 C CA . GLN A 1 123 ? -1.591 19.218 -26.988 1.00 78.19 123 GLN A CA 1
ATOM 928 C C . GLN A 1 123 ? -1.809 19.371 -25.475 1.00 78.19 123 GLN A C 1
ATOM 930 O O . GLN A 1 123 ? -1.264 20.281 -24.850 1.00 78.19 123 GLN A O 1
ATOM 935 N N . GLN A 1 124 ? -2.539 18.443 -24.852 1.00 71.06 124 GLN A N 1
ATOM 936 C CA . GLN A 1 124 ? -2.727 18.428 -23.399 1.00 71.06 124 GLN A CA 1
ATOM 937 C C . GLN A 1 124 ? -1.410 18.233 -22.637 1.00 71.06 124 GLN A C 1
ATOM 939 O O . GLN A 1 124 ? -1.274 18.748 -21.527 1.00 71.06 124 GLN A O 1
ATOM 944 N N . ALA A 1 125 ? -0.427 17.538 -23.216 1.00 77.69 125 ALA A N 1
ATOM 945 C CA . ALA A 1 125 ? 0.899 17.382 -22.621 1.00 77.69 125 ALA A CA 1
ATOM 946 C C . ALA A 1 125 ? 1.711 18.679 -22.594 1.00 77.69 125 ALA A C 1
ATOM 948 O O . ALA A 1 125 ? 2.497 18.881 -21.669 1.00 77.69 125 ALA A O 1
ATOM 949 N N . LEU A 1 126 ? 1.491 19.579 -23.554 1.00 81.81 126 LEU A N 1
ATOM 950 C CA . LEU A 1 126 ? 2.115 20.905 -23.563 1.00 81.81 126 LEU A CA 1
ATOM 951 C C . LEU A 1 126 ? 1.523 21.818 -22.483 1.00 81.81 126 LEU A C 1
ATOM 953 O O . LEU A 1 126 ? 2.237 22.614 -21.881 1.00 81.81 126 LEU A O 1
ATOM 957 N N . GLU A 1 127 ? 0.230 21.668 -22.197 1.00 76.19 127 GLU A N 1
ATOM 958 C CA . GLU A 1 127 ? -0.495 22.499 -21.231 1.00 76.19 127 GLU A CA 1
ATOM 959 C C . GLU A 1 127 ? -0.592 21.863 -19.830 1.00 76.19 127 GLU A C 1
ATOM 961 O O . GLU A 1 127 ? -1.224 22.424 -18.932 1.00 76.19 127 GLU A O 1
ATOM 966 N N . MET A 1 128 ? 0.032 20.700 -19.605 1.00 71.75 128 MET A N 1
ATOM 967 C CA . MET A 1 128 ? -0.191 19.878 -18.406 1.00 71.75 128 MET A CA 1
ATOM 968 C C . MET A 1 128 ? 0.168 20.572 -17.088 1.00 71.75 128 MET A C 1
ATOM 970 O O . MET A 1 128 ? -0.447 20.297 -16.065 1.00 71.75 128 MET A O 1
ATOM 974 N N . GLU A 1 129 ? 1.141 21.482 -17.081 1.00 69.81 129 GLU A N 1
ATOM 975 C CA . GLU A 1 129 ? 1.532 22.193 -15.856 1.00 69.81 129 GLU A CA 1
ATOM 976 C C . GLU A 1 129 ? 0.504 23.256 -15.443 1.00 69.81 129 GLU A C 1
ATOM 978 O O . GLU A 1 129 ? 0.398 23.605 -14.269 1.00 69.81 129 GLU A O 1
ATOM 983 N N . GLN A 1 130 ? -0.293 23.738 -16.396 1.00 69.88 130 GLN A N 1
ATOM 984 C CA . GLN A 1 130 ? -1.276 24.807 -16.200 1.00 69.88 130 GLN A CA 1
ATOM 985 C C . GLN A 1 130 ? -2.710 24.258 -16.179 1.00 69.88 130 GLN A C 1
ATOM 987 O O . GLN A 1 130 ? -3.611 24.858 -15.595 1.00 69.88 130 GLN A O 1
ATOM 992 N N . ASN A 1 131 ? -2.918 23.071 -16.753 1.00 66.12 131 ASN A N 1
ATOM 993 C CA . ASN A 1 131 ? -4.193 22.379 -16.805 1.00 66.12 131 ASN A CA 1
ATOM 994 C C . ASN A 1 131 ? -4.166 21.119 -15.931 1.00 66.12 131 ASN A C 1
ATOM 996 O O . ASN A 1 131 ? -3.677 20.054 -16.307 1.00 66.12 131 ASN A O 1
ATOM 1000 N N . ARG A 1 132 ? -4.775 21.225 -14.748 1.00 63.88 132 ARG A N 1
ATOM 1001 C CA . ARG A 1 132 ? -4.833 20.136 -13.764 1.00 63.88 132 ARG A CA 1
ATOM 1002 C C . ARG A 1 132 ? -5.520 18.867 -14.281 1.00 63.88 132 ARG A C 1
ATOM 1004 O O . ARG A 1 132 ? -5.145 17.771 -13.870 1.00 63.88 132 ARG A O 1
ATOM 1011 N N . GLY A 1 133 ? -6.522 19.003 -15.152 1.00 56.56 133 GLY A N 1
ATOM 1012 C CA . GLY A 1 133 ? -7.190 17.854 -15.768 1.00 56.56 133 GLY A CA 1
ATOM 1013 C C . GLY A 1 133 ? -6.225 17.064 -16.649 1.00 56.56 133 GLY A C 1
ATOM 1014 O O . GLY A 1 133 ? -6.105 15.848 -16.488 1.00 56.56 133 GLY A O 1
ATOM 1015 N N . ALA A 1 134 ? -5.470 17.776 -17.491 1.00 59.97 134 ALA A N 1
ATOM 1016 C CA . ALA A 1 134 ? -4.417 17.202 -18.322 1.00 59.97 134 ALA A CA 1
ATOM 1017 C C . ALA A 1 134 ? -3.305 16.568 -17.471 1.00 59.97 134 ALA A C 1
ATOM 1019 O O . ALA A 1 134 ? -2.950 15.417 -17.704 1.00 59.97 134 ALA A O 1
ATOM 1020 N N . TYR A 1 135 ? -2.836 17.245 -16.416 1.00 65.12 135 TYR A N 1
ATOM 1021 C CA . TYR A 1 135 ? -1.826 16.701 -15.499 1.00 65.12 135 TYR A CA 1
ATOM 1022 C C . TYR A 1 135 ? -2.229 15.348 -14.905 1.00 65.12 135 TYR A C 1
ATOM 1024 O O . TYR A 1 135 ? -1.464 14.387 -14.940 1.00 65.12 135 TYR A O 1
ATOM 1032 N N . CYS A 1 136 ? -3.444 15.250 -14.357 1.00 59.91 136 CYS A N 1
ATOM 1033 C CA . CYS A 1 136 ? -3.920 14.016 -13.739 1.00 59.91 136 CYS A CA 1
ATOM 1034 C C . CYS A 1 136 ? -4.124 12.895 -14.765 1.00 59.91 136 CYS A C 1
ATOM 1036 O O . CYS A 1 136 ? -3.803 11.741 -14.468 1.00 59.91 136 CYS A O 1
ATOM 1038 N N . LEU A 1 137 ? -4.643 13.217 -15.954 1.00 57.59 137 LEU A N 1
ATOM 1039 C CA . LEU A 1 137 ? -4.816 12.254 -17.039 1.00 57.59 137 LEU A CA 1
ATOM 1040 C C . LEU A 1 137 ? -3.463 11.715 -17.515 1.00 57.59 137 LEU A C 1
ATOM 1042 O O . LEU A 1 137 ? -3.302 10.504 -17.609 1.00 57.59 137 LEU A O 1
ATOM 1046 N N . LEU A 1 138 ? -2.481 12.590 -17.735 1.00 63.38 138 LEU A N 1
ATOM 1047 C CA . LEU A 1 138 ? -1.148 12.233 -18.223 1.00 63.38 138 LEU A CA 1
ATOM 1048 C C . LEU A 1 138 ? -0.317 11.509 -17.165 1.00 63.38 138 LEU A C 1
ATOM 1050 O O . LEU A 1 138 ? 0.310 10.508 -17.483 1.00 63.38 138 LEU A O 1
ATOM 1054 N N . ALA A 1 139 ? -0.398 11.908 -15.894 1.00 65.38 139 ALA A N 1
ATOM 1055 C CA . ALA A 1 139 ? 0.180 11.149 -14.784 1.00 65.38 139 ALA A CA 1
ATOM 1056 C C . ALA A 1 139 ? -0.391 9.724 -14.717 1.00 65.38 139 ALA A C 1
ATOM 1058 O O . ALA A 1 139 ? 0.341 8.751 -14.532 1.00 65.38 139 ALA A O 1
ATOM 1059 N N . SER A 1 140 ? -1.709 9.599 -14.895 1.00 63.25 140 SER A N 1
ATOM 1060 C CA . SER A 1 140 ? -2.398 8.308 -14.907 1.00 63.25 140 SER A CA 1
ATOM 1061 C C . SER A 1 140 ? -2.069 7.501 -16.159 1.00 63.25 140 SER A C 1
ATOM 1063 O O . SER A 1 140 ? -1.936 6.289 -16.054 1.00 63.25 140 SER A O 1
ATOM 1065 N N . LEU A 1 141 ? -1.904 8.140 -17.320 1.00 57.69 141 LEU A N 1
ATOM 1066 C CA . LEU A 1 141 ? -1.482 7.505 -18.566 1.00 57.69 141 LEU A CA 1
ATOM 1067 C C . LEU A 1 141 ? -0.034 7.031 -18.469 1.00 57.69 141 LEU A C 1
ATOM 1069 O O . LEU A 1 141 ? 0.219 5.888 -18.801 1.00 57.69 141 LEU A O 1
ATOM 1073 N N . SER A 1 142 ? 0.893 7.821 -17.927 1.00 60.62 142 SER A N 1
ATOM 1074 C CA . SER A 1 142 ? 2.263 7.381 -17.636 1.00 60.62 142 SER A CA 1
ATOM 1075 C C . SER A 1 142 ? 2.280 6.221 -16.640 1.00 60.62 142 SER A C 1
ATOM 1077 O O . SER A 1 142 ? 2.982 5.231 -16.836 1.00 60.62 142 SER A O 1
ATOM 1079 N N . ALA A 1 143 ? 1.440 6.276 -15.603 1.00 65.50 143 ALA A N 1
ATOM 1080 C CA . ALA A 1 143 ? 1.253 5.157 -14.685 1.00 65.50 143 ALA A CA 1
ATOM 1081 C C . ALA A 1 143 ? 0.571 3.946 -15.349 1.00 65.50 143 ALA A C 1
ATOM 1083 O O . ALA A 1 143 ? 0.813 2.819 -14.930 1.00 65.50 143 ALA A O 1
ATOM 1084 N N . LYS A 1 144 ? -0.269 4.146 -16.371 1.00 54.91 144 LYS A N 1
ATOM 1085 C CA . LYS A 1 144 ? -1.040 3.090 -17.040 1.00 54.91 144 LYS A CA 1
ATOM 1086 C C . LYS A 1 144 ? -0.328 2.467 -18.231 1.00 54.91 144 LYS A C 1
ATOM 1088 O O . LYS A 1 144 ? -0.458 1.273 -18.408 1.00 54.91 144 LYS A O 1
ATOM 1093 N N . VAL A 1 145 ? 0.477 3.210 -18.973 1.00 50.19 145 VAL A N 1
ATOM 1094 C CA . VAL A 1 145 ? 1.501 2.690 -19.886 1.00 50.19 145 VAL A CA 1
ATOM 1095 C C . VAL A 1 145 ? 2.476 1.829 -19.088 1.00 50.19 145 VAL A C 1
ATOM 1097 O O . VAL A 1 145 ? 2.778 0.709 -19.480 1.00 50.19 145 VAL A O 1
ATOM 1100 N N . ARG A 1 146 ? 2.813 2.261 -17.868 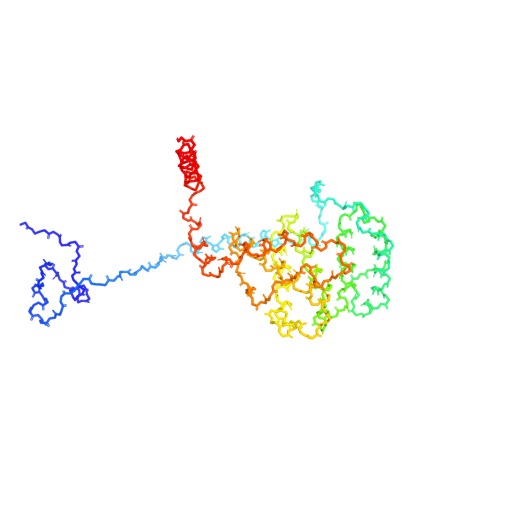1.00 50.81 146 ARG A N 1
ATOM 1101 C CA . ARG A 1 146 ? 3.493 1.418 -16.880 1.00 50.81 146 ARG A CA 1
ATOM 1102 C C . ARG A 1 146 ? 2.650 0.224 -16.373 1.00 50.81 146 ARG A C 1
ATOM 1104 O O . ARG A 1 146 ? 3.237 -0.774 -15.975 1.00 50.81 146 ARG A O 1
ATOM 1111 N N . LYS A 1 147 ? 1.307 0.282 -16.411 1.00 47.69 147 LYS A N 1
ATOM 1112 C CA . LYS A 1 147 ? 0.361 -0.837 -16.146 1.00 47.69 147 LYS A CA 1
ATOM 1113 C C . LYS A 1 147 ? -0.141 -1.565 -17.415 1.00 47.69 147 LYS A C 1
ATOM 1115 O O . LYS A 1 147 ? -1.043 -2.385 -17.301 1.00 47.69 147 LYS A O 1
ATOM 1120 N N . GLY A 1 148 ? 0.427 -1.315 -18.600 1.00 48.25 148 GLY A N 1
ATOM 1121 C CA . GLY A 1 148 ? 0.243 -2.172 -19.785 1.00 48.25 148 GLY A CA 1
ATOM 1122 C C . GLY A 1 148 ? 0.971 -3.514 -19.638 1.00 48.25 148 GLY A C 1
ATOM 1123 O O . GLY A 1 148 ? 0.879 -4.382 -20.492 1.00 48.25 148 GLY A O 1
ATOM 1124 N N . TYR A 1 149 ? 1.694 -3.656 -18.531 1.00 46.16 149 TYR A N 1
ATOM 1125 C CA . TYR A 1 149 ? 2.305 -4.861 -18.023 1.00 46.16 149 TYR A CA 1
ATOM 1126 C C . TYR A 1 149 ? 1.331 -5.504 -17.024 1.00 46.16 149 TYR A C 1
ATOM 1128 O O . TYR A 1 149 ? 0.947 -4.848 -16.046 1.00 46.16 149 TYR A O 1
ATOM 1136 N N . GLU A 1 150 ? 0.931 -6.759 -17.238 1.00 54.09 150 GLU A N 1
ATOM 1137 C CA . GLU A 1 150 ? 0.208 -7.566 -16.246 1.00 54.09 150 GLU A CA 1
ATOM 1138 C C . GLU A 1 150 ? 1.123 -7.796 -15.029 1.00 54.09 150 GLU A C 1
ATOM 1140 O O . GLU A 1 150 ? 1.773 -8.818 -14.858 1.00 54.09 150 GLU A O 1
ATOM 1145 N N . TYR A 1 151 ? 1.250 -6.795 -14.155 1.00 56.44 151 TYR A N 1
ATOM 1146 C CA . TYR A 1 151 ? 2.202 -6.834 -13.039 1.00 56.44 151 TYR A CA 1
ATOM 1147 C C . TYR A 1 151 ? 1.794 -7.815 -11.930 1.00 56.44 151 TYR A C 1
ATOM 1149 O O . TYR A 1 151 ? 2.571 -8.048 -11.002 1.00 56.44 151 TYR A O 1
ATOM 1157 N N . LEU A 1 152 ? 0.577 -8.362 -12.005 1.00 56.59 152 LEU A N 1
ATOM 1158 C CA . LEU A 1 152 ? 0.143 -9.479 -11.172 1.00 56.59 152 LEU A CA 1
ATOM 1159 C C . LEU A 1 152 ? 0.776 -10.802 -11.620 1.00 56.59 152 LEU A C 1
ATOM 1161 O O . LEU A 1 152 ? 0.977 -11.664 -10.768 1.00 56.59 152 LEU A O 1
ATOM 1165 N N . ASP A 1 153 ? 1.168 -10.929 -12.891 1.00 60.78 153 ASP A N 1
ATOM 1166 C CA . ASP A 1 153 ? 1.839 -12.130 -13.402 1.00 60.78 153 ASP A CA 1
ATOM 1167 C C . ASP A 1 153 ? 3.276 -12.224 -12.888 1.00 60.78 153 ASP A C 1
ATOM 1169 O O . ASP A 1 153 ? 3.793 -13.313 -12.641 1.00 60.78 153 ASP A O 1
ATOM 1173 N N . SER A 1 154 ? 3.920 -11.072 -12.657 1.00 65.62 154 SER A N 1
ATOM 1174 C CA . SER A 1 154 ? 5.233 -10.998 -12.013 1.00 65.62 154 SER A CA 1
ATOM 1175 C C . SER A 1 154 ? 5.305 -9.859 -10.989 1.00 65.62 154 SER A C 1
ATOM 1177 O O . SER A 1 154 ? 5.769 -8.747 -11.276 1.00 65.62 154 SER A O 1
ATOM 1179 N N . ILE A 1 155 ? 4.881 -10.140 -9.757 1.00 76.31 155 ILE A N 1
ATOM 1180 C CA . ILE A 1 155 ? 4.963 -9.184 -8.647 1.00 76.31 155 ILE A CA 1
ATOM 1181 C C . ILE A 1 155 ? 6.430 -9.043 -8.205 1.00 76.31 155 ILE A C 1
ATOM 1183 O O . ILE A 1 155 ? 6.978 -9.881 -7.487 1.00 76.31 155 ILE A O 1
ATOM 1187 N N . SER A 1 156 ? 7.075 -7.954 -8.627 1.00 76.50 156 SER A N 1
ATOM 1188 C CA . SER A 1 156 ? 8.451 -7.617 -8.245 1.00 76.50 156 SER A CA 1
ATOM 1189 C C . SER A 1 156 ? 8.518 -6.706 -7.012 1.00 76.50 156 SER A C 1
ATOM 1191 O O . SER A 1 156 ? 7.532 -6.076 -6.617 1.00 76.50 156 SER A O 1
ATOM 1193 N N . LEU A 1 157 ? 9.716 -6.571 -6.428 1.00 69.81 157 LEU A N 1
ATOM 1194 C CA . LEU A 1 157 ? 9.983 -5.616 -5.346 1.00 69.81 157 LEU A CA 1
ATOM 1195 C C . LEU A 1 157 ? 9.575 -4.179 -5.735 1.00 69.81 157 LEU A C 1
ATOM 1197 O O . LEU A 1 157 ? 8.978 -3.460 -4.936 1.00 69.81 157 LEU A O 1
ATOM 1201 N N . ASN A 1 158 ? 9.826 -3.784 -6.987 1.00 66.38 158 ASN A N 1
ATOM 1202 C CA . ASN A 1 158 ? 9.500 -2.451 -7.500 1.00 66.38 158 ASN A CA 1
ATOM 1203 C C . ASN A 1 158 ? 7.989 -2.208 -7.606 1.00 66.38 158 ASN A C 1
ATOM 1205 O O . ASN A 1 158 ? 7.532 -1.088 -7.374 1.00 66.38 158 ASN A O 1
ATOM 1209 N N . VAL A 1 159 ? 7.205 -3.239 -7.934 1.00 73.88 159 VAL A N 1
ATOM 1210 C CA . VAL A 1 159 ? 5.734 -3.161 -7.966 1.00 73.88 159 VAL A CA 1
ATOM 1211 C C . VAL A 1 159 ? 5.194 -2.892 -6.561 1.00 73.88 159 VAL A C 1
ATOM 1213 O O . VAL A 1 159 ? 4.419 -1.956 -6.362 1.00 73.88 159 VAL A O 1
ATOM 1216 N N . LEU A 1 160 ? 5.666 -3.650 -5.570 1.00 74.88 160 LEU A N 1
ATOM 1217 C CA . LEU A 1 160 ? 5.286 -3.467 -4.169 1.00 74.88 160 LEU A CA 1
ATOM 1218 C C . LEU A 1 160 ? 5.684 -2.082 -3.638 1.00 74.88 160 LEU A C 1
ATOM 1220 O O . LEU A 1 160 ? 4.864 -1.398 -3.024 1.00 74.88 160 LEU A O 1
ATOM 1224 N N . ALA A 1 161 ? 6.911 -1.634 -3.923 1.00 68.75 161 ALA A N 1
ATOM 1225 C CA . ALA A 1 161 ? 7.383 -0.305 -3.536 1.00 68.75 161 ALA A CA 1
ATOM 1226 C C . ALA A 1 161 ? 6.546 0.808 -4.189 1.00 68.75 161 ALA A C 1
ATOM 1228 O O . ALA A 1 161 ? 6.196 1.787 -3.535 1.00 68.75 161 ALA A O 1
ATOM 1229 N N . THR A 1 162 ? 6.152 0.632 -5.455 1.00 69.81 162 THR A N 1
ATOM 1230 C CA . THR A 1 162 ? 5.280 1.580 -6.166 1.00 69.81 162 THR A CA 1
ATOM 1231 C C . THR A 1 162 ? 3.925 1.719 -5.473 1.00 69.81 162 THR A C 1
ATOM 1233 O O . THR A 1 162 ? 3.476 2.843 -5.255 1.00 69.81 162 THR A O 1
ATOM 1236 N N . ASN A 1 163 ? 3.299 0.613 -5.058 1.00 76.19 163 ASN A N 1
ATOM 1237 C CA . ASN A 1 163 ? 2.038 0.669 -4.312 1.00 76.19 163 ASN A CA 1
ATOM 1238 C C . ASN A 1 163 ? 2.201 1.345 -2.945 1.00 76.19 163 ASN A C 1
ATOM 1240 O O . ASN A 1 163 ? 1.348 2.140 -2.550 1.00 76.19 163 ASN A O 1
ATOM 1244 N N . PHE A 1 164 ? 3.321 1.118 -2.253 1.00 76.38 164 PHE A N 1
ATOM 1245 C CA . PHE A 1 164 ? 3.616 1.834 -1.011 1.00 76.38 164 PHE A CA 1
ATOM 1246 C C . PHE A 1 164 ? 3.791 3.349 -1.232 1.00 76.38 164 PHE A C 1
ATOM 1248 O O . PHE A 1 164 ? 3.267 4.157 -0.464 1.00 76.38 164 PHE A O 1
ATOM 1255 N N . PHE A 1 165 ? 4.464 3.767 -2.305 1.00 69.62 165 PHE A N 1
ATOM 1256 C CA . PHE A 1 165 ? 4.593 5.190 -2.627 1.00 69.62 165 PHE A CA 1
ATOM 1257 C C . PHE A 1 165 ? 3.258 5.825 -3.027 1.00 69.62 165 PHE A C 1
ATOM 1259 O O . PHE A 1 165 ? 2.964 6.931 -2.580 1.00 69.62 165 PHE A O 1
ATOM 1266 N N . LEU A 1 166 ? 2.401 5.120 -3.775 1.00 69.94 166 LEU A N 1
ATOM 1267 C CA . LEU A 1 166 ? 1.033 5.577 -4.055 1.00 69.94 166 LEU A CA 1
ATOM 1268 C C . LEU A 1 166 ? 0.223 5.754 -2.763 1.00 69.94 166 LEU A C 1
ATOM 1270 O O . LEU A 1 166 ? -0.474 6.761 -2.607 1.00 69.94 166 LEU A O 1
ATOM 1274 N N . PHE A 1 167 ? 0.366 4.831 -1.804 1.00 82.94 167 PHE A N 1
ATOM 1275 C CA . PHE A 1 167 ? -0.179 4.998 -0.456 1.00 82.94 167 PHE A CA 1
ATOM 1276 C C . PHE A 1 167 ? 0.307 6.303 0.191 1.00 82.94 167 PHE A C 1
ATOM 1278 O O . PHE A 1 167 ? -0.527 7.068 0.684 1.00 82.94 167 PHE A O 1
ATOM 1285 N N . ALA A 1 168 ? 1.619 6.565 0.181 1.00 59.47 168 ALA A N 1
ATOM 1286 C CA . ALA A 1 168 ? 2.224 7.728 0.828 1.00 59.47 168 ALA A CA 1
ATOM 1287 C C . ALA A 1 168 ? 1.778 9.046 0.172 1.00 59.47 168 ALA A C 1
ATOM 1289 O O . ALA A 1 168 ? 1.415 9.991 0.874 1.00 59.47 168 ALA A O 1
ATOM 1290 N N . CYS A 1 169 ? 1.704 9.091 -1.162 1.00 65.88 169 CYS A N 1
ATOM 1291 C CA . CYS A 1 169 ? 1.166 10.234 -1.899 1.00 65.88 169 CYS A CA 1
ATOM 1292 C C . CYS A 1 169 ? -0.285 10.519 -1.494 1.00 65.88 169 CYS A C 1
ATOM 1294 O O . CYS A 1 169 ? -0.628 11.647 -1.148 1.00 65.88 169 CYS A O 1
ATOM 1296 N N . HIS A 1 170 ? -1.148 9.500 -1.476 1.00 64.81 170 HIS A N 1
ATOM 1297 C CA . HIS A 1 170 ? -2.541 9.688 -1.071 1.00 64.81 170 HIS A CA 1
ATOM 1298 C C . HIS A 1 170 ? -2.711 9.988 0.420 1.00 64.81 170 HIS A C 1
ATOM 1300 O O . HIS A 1 170 ? -3.674 10.663 0.779 1.00 64.81 170 HIS A O 1
ATOM 1306 N N . TYR A 1 171 ? -1.800 9.512 1.272 1.00 65.00 171 TYR A N 1
ATOM 1307 C CA . TYR A 1 171 ? -1.759 9.865 2.687 1.00 65.00 171 TYR A CA 1
ATOM 1308 C C . TYR A 1 171 ? -1.464 11.355 2.876 1.00 65.00 171 TYR A C 1
ATOM 1310 O O . TYR A 1 171 ? -2.207 12.025 3.586 1.00 65.00 171 TYR A O 1
ATOM 1318 N N . GLY A 1 172 ? -0.435 11.877 2.196 1.00 54.38 172 GLY A N 1
ATOM 1319 C CA . GLY A 1 172 ? -0.076 13.298 2.241 1.00 54.38 172 GLY A CA 1
ATOM 1320 C C . GLY A 1 172 ? -1.156 14.220 1.666 1.00 54.38 172 GLY A C 1
ATOM 1321 O O . GLY A 1 172 ? -1.303 15.348 2.116 1.00 54.38 172 GLY A O 1
ATOM 1322 N N . LEU A 1 173 ? -1.962 13.721 0.724 1.00 57.19 173 LEU A N 1
ATOM 1323 C CA . LEU A 1 173 ? -3.140 14.415 0.186 1.00 57.19 173 LEU A CA 1
ATOM 1324 C C . LEU A 1 173 ? -4.399 14.277 1.065 1.00 57.19 173 LEU A C 1
ATOM 1326 O O . LEU A 1 173 ? -5.493 14.601 0.606 1.00 57.19 173 LEU A O 1
ATOM 1330 N N . GLU A 1 174 ? -4.278 13.706 2.267 1.00 66.00 174 GLU A N 1
ATOM 1331 C CA . GLU A 1 174 ? -5.381 13.412 3.200 1.00 66.00 174 GLU A CA 1
ATOM 1332 C C . GLU A 1 174 ? -6.508 12.542 2.600 1.00 66.00 174 GLU A C 1
ATOM 1334 O O . GLU A 1 174 ? -7.602 12.390 3.148 1.00 66.00 174 GLU A O 1
ATOM 1339 N N . SER A 1 175 ? -6.238 11.885 1.471 1.00 66.75 175 SER A N 1
ATOM 1340 C CA . SER A 1 175 ? -7.171 11.011 0.765 1.00 66.75 175 SER A CA 1
ATOM 1341 C C . SER A 1 175 ? -7.104 9.598 1.352 1.00 66.75 175 SER A C 1
ATOM 1343 O O . SER A 1 175 ? -6.725 8.638 0.673 1.00 66.75 175 SER A O 1
ATOM 1345 N N . HIS A 1 176 ? -7.491 9.467 2.621 1.00 82.00 176 HIS A N 1
ATOM 1346 C CA . HIS A 1 176 ? -7.261 8.271 3.439 1.00 82.00 176 HIS A CA 1
ATOM 1347 C C . HIS A 1 176 ? -7.895 6.977 2.915 1.00 82.00 176 HIS A C 1
ATOM 1349 O O . HIS A 1 176 ? -7.337 5.907 3.144 1.00 82.00 176 HIS A O 1
ATOM 1355 N N . ASP A 1 177 ? -9.007 7.043 2.180 1.00 84.69 177 ASP A N 1
ATOM 1356 C CA . ASP A 1 177 ? -9.597 5.847 1.564 1.00 84.69 177 ASP A CA 1
ATOM 1357 C C . ASP A 1 177 ? -8.735 5.307 0.415 1.00 84.69 177 ASP A C 1
ATOM 1359 O O . ASP A 1 177 ? -8.521 4.101 0.317 1.00 84.69 177 ASP A O 1
ATOM 1363 N N . ARG A 1 178 ? -8.165 6.196 -0.412 1.00 76.19 178 ARG A N 1
ATOM 1364 C CA . ARG A 1 178 ? -7.226 5.802 -1.480 1.00 76.19 178 ARG A CA 1
ATOM 1365 C C . ARG A 1 178 ? -5.896 5.338 -0.911 1.00 76.19 178 ARG A C 1
ATOM 1367 O O . ARG A 1 178 ? -5.352 4.345 -1.368 1.00 76.19 178 ARG A O 1
ATOM 1374 N N . SER A 1 179 ? -5.400 6.043 0.102 1.00 74.56 179 SER A N 1
ATOM 1375 C CA . SER A 1 179 ? -4.215 5.636 0.851 1.00 74.56 179 SER A CA 1
ATOM 1376 C C . SER A 1 179 ? -4.403 4.200 1.356 1.00 74.56 179 SER A C 1
ATOM 1378 O O . SER A 1 179 ? -3.661 3.305 0.960 1.00 74.56 179 SER A O 1
ATOM 1380 N N . TRP A 1 180 ? -5.484 3.935 2.095 1.00 92.12 180 TRP A N 1
ATOM 1381 C CA . TRP A 1 180 ? -5.804 2.592 2.575 1.00 92.12 180 TRP A CA 1
ATOM 1382 C C . TRP A 1 180 ? -5.921 1.547 1.456 1.00 92.12 180 TRP A C 1
ATOM 1384 O O . TRP A 1 180 ? -5.402 0.444 1.617 1.00 92.12 180 TRP A O 1
ATOM 1394 N N . TYR A 1 181 ? -6.554 1.885 0.327 1.00 89.81 181 TYR A N 1
ATOM 1395 C CA . TYR A 1 181 ? -6.641 0.994 -0.833 1.00 89.81 181 TYR A CA 1
ATOM 1396 C C . TYR A 1 181 ? -5.255 0.524 -1.296 1.00 89.81 181 TYR A C 1
ATOM 1398 O O . TYR A 1 181 ? -5.020 -0.679 -1.354 1.00 89.81 181 TYR A O 1
ATOM 1406 N N . TYR A 1 182 ? -4.321 1.446 -1.555 1.00 83.56 182 TYR A N 1
ATOM 1407 C CA . TYR A 1 182 ? -2.986 1.087 -2.049 1.00 83.56 182 TYR A CA 1
ATOM 1408 C C . TYR A 1 182 ? -2.151 0.335 -1.008 1.00 83.56 182 TYR A C 1
ATOM 1410 O O . TYR A 1 182 ? -1.383 -0.562 -1.354 1.00 83.56 182 TYR A O 1
ATOM 1418 N N . LEU A 1 183 ? -2.341 0.638 0.281 1.00 89.50 183 LEU A N 1
ATOM 1419 C CA . LEU A 1 183 ? -1.705 -0.123 1.356 1.00 89.50 183 LEU A CA 1
ATOM 1420 C C . LEU A 1 183 ? -2.218 -1.569 1.407 1.00 89.50 183 LEU A C 1
ATOM 1422 O O . LEU A 1 183 ? -1.427 -2.500 1.549 1.00 89.50 183 LEU A O 1
ATOM 1426 N N . ARG A 1 184 ? -3.534 -1.766 1.256 1.00 94.81 184 ARG A N 1
ATOM 1427 C CA . ARG A 1 184 ? -4.163 -3.095 1.217 1.00 94.81 184 ARG A CA 1
ATOM 1428 C C . ARG A 1 184 ? -3.807 -3.860 -0.058 1.00 94.81 184 ARG A C 1
ATOM 1430 O O . ARG A 1 184 ? -3.634 -5.075 -0.011 1.00 94.81 184 ARG A O 1
ATOM 1437 N N . GLU A 1 185 ? -3.679 -3.168 -1.183 1.00 90.00 185 GLU A N 1
ATOM 1438 C CA . GLU A 1 185 ? -3.198 -3.745 -2.437 1.00 90.00 185 GLU A CA 1
ATOM 1439 C C . GLU A 1 185 ? -1.764 -4.285 -2.268 1.00 90.00 185 GLU A C 1
ATOM 1441 O O . GLU A 1 185 ? -1.503 -5.445 -2.591 1.00 90.00 185 GLU A O 1
ATOM 1446 N N . ALA A 1 186 ? -0.865 -3.514 -1.643 1.00 89.31 186 ALA A N 1
ATOM 1447 C CA . ALA A 1 186 ? 0.488 -3.969 -1.317 1.00 89.31 186 ALA A CA 1
ATOM 1448 C C . ALA A 1 186 ? 0.503 -5.159 -0.337 1.00 89.31 186 ALA A C 1
ATOM 1450 O O . ALA A 1 186 ? 1.237 -6.123 -0.559 1.00 89.31 186 ALA A O 1
ATOM 1451 N N . SER A 1 187 ? -0.317 -5.136 0.722 1.00 95.25 187 SER A N 1
ATOM 1452 C CA . SER A 1 187 ? -0.380 -6.255 1.676 1.00 95.25 187 SER A CA 1
ATOM 1453 C C . SER A 1 187 ? -0.924 -7.537 1.039 1.00 95.25 187 SER A C 1
ATOM 1455 O O . SER A 1 187 ? -0.441 -8.629 1.330 1.00 95.25 187 SER A O 1
ATOM 1457 N N . THR A 1 188 ? -1.865 -7.410 0.103 1.00 93.75 188 THR A N 1
ATOM 1458 C CA . THR A 1 188 ? -2.378 -8.540 -0.683 1.00 93.75 188 THR A CA 1
ATOM 1459 C C . THR A 1 188 ? -1.279 -9.140 -1.557 1.00 93.75 188 THR A C 1
ATOM 1461 O O . THR A 1 188 ? -1.094 -10.352 -1.568 1.00 93.75 188 THR A O 1
ATOM 1464 N N . MET A 1 189 ? -0.490 -8.307 -2.237 1.00 90.88 189 MET A N 1
ATOM 1465 C CA . MET A 1 189 ? 0.632 -8.774 -3.058 1.00 90.88 189 MET A CA 1
ATOM 1466 C C . MET A 1 189 ? 1.718 -9.486 -2.245 1.00 90.88 189 MET A C 1
ATOM 1468 O O . MET A 1 189 ? 2.260 -10.478 -2.717 1.00 90.88 189 MET A O 1
ATOM 1472 N N . ILE A 1 190 ? 2.000 -9.032 -1.019 1.00 95.19 190 ILE A N 1
ATOM 1473 C CA . ILE A 1 190 ? 2.906 -9.723 -0.081 1.00 95.19 190 ILE A CA 1
ATOM 1474 C C . ILE A 1 190 ? 2.419 -11.149 0.222 1.00 95.19 190 ILE A C 1
ATOM 1476 O O . ILE A 1 190 ? 3.220 -12.081 0.325 1.00 95.19 190 ILE A O 1
ATOM 1480 N N . HIS A 1 191 ? 1.105 -11.335 0.365 1.00 95.25 191 HIS A N 1
ATOM 1481 C CA . HIS A 1 191 ? 0.521 -12.661 0.558 1.00 95.25 191 HIS A CA 1
ATOM 1482 C C . HIS A 1 191 ? 0.638 -13.520 -0.700 1.00 95.25 191 HIS A C 1
ATOM 1484 O O . HIS A 1 191 ? 1.103 -14.654 -0.607 1.00 95.25 191 HIS A O 1
ATOM 1490 N N . LEU A 1 192 ? 0.309 -12.962 -1.868 1.00 91.81 192 LEU A N 1
ATOM 1491 C CA . LEU A 1 192 ? 0.372 -13.666 -3.155 1.00 91.81 192 LEU A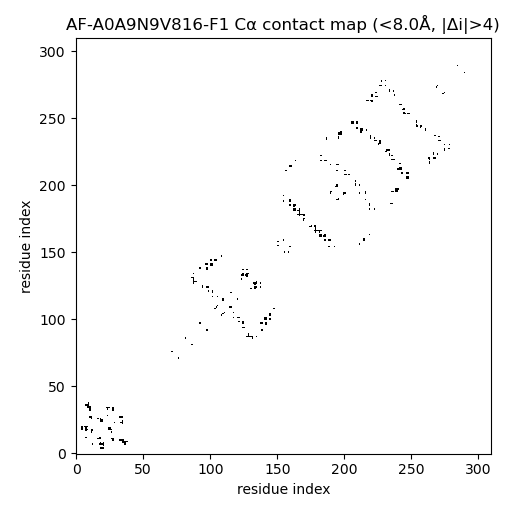 CA 1
ATOM 1492 C C . LEU A 1 192 ? 1.784 -14.158 -3.507 1.00 91.81 192 LEU A C 1
ATOM 1494 O O . LEU A 1 192 ? 1.930 -15.236 -4.072 1.00 91.81 192 LEU A O 1
ATOM 1498 N N . THR A 1 193 ? 2.828 -13.406 -3.152 1.00 90.88 193 THR A N 1
ATOM 1499 C CA . THR A 1 193 ? 4.226 -13.795 -3.414 1.00 90.88 193 THR A CA 1
ATOM 1500 C C . THR A 1 193 ? 4.834 -14.693 -2.339 1.00 90.88 193 THR A C 1
ATOM 1502 O O . THR A 1 193 ? 5.961 -15.168 -2.498 1.00 90.88 193 THR A O 1
ATOM 1505 N N . GLY A 1 194 ? 4.133 -14.917 -1.224 1.00 93.88 194 GLY A N 1
ATOM 1506 C CA . GLY A 1 194 ? 4.663 -15.668 -0.087 1.00 93.88 194 GLY A CA 1
ATOM 1507 C C . GLY A 1 194 ? 5.688 -14.901 0.756 1.00 93.88 194 GLY A C 1
ATOM 1508 O O . GLY A 1 194 ? 6.314 -15.504 1.617 1.00 93.88 194 GLY A O 1
ATOM 1509 N N . MET A 1 195 ? 5.844 -13.583 0.574 1.00 94.88 195 MET A N 1
ATOM 1510 C CA . MET A 1 195 ? 6.786 -12.750 1.347 1.00 94.88 195 MET A CA 1
ATOM 1511 C C . MET A 1 195 ? 6.508 -12.721 2.859 1.00 94.88 195 MET A C 1
ATOM 1513 O O . MET A 1 195 ? 7.326 -12.252 3.635 1.00 94.88 195 MET A O 1
ATOM 1517 N N . HIS A 1 196 ? 5.359 -13.216 3.304 1.00 96.25 196 HIS A N 1
ATOM 1518 C CA . HIS A 1 196 ? 5.039 -13.392 4.719 1.00 96.25 196 HIS A CA 1
ATOM 1519 C C . HIS A 1 196 ? 5.628 -14.684 5.321 1.00 96.25 196 HIS A C 1
ATOM 1521 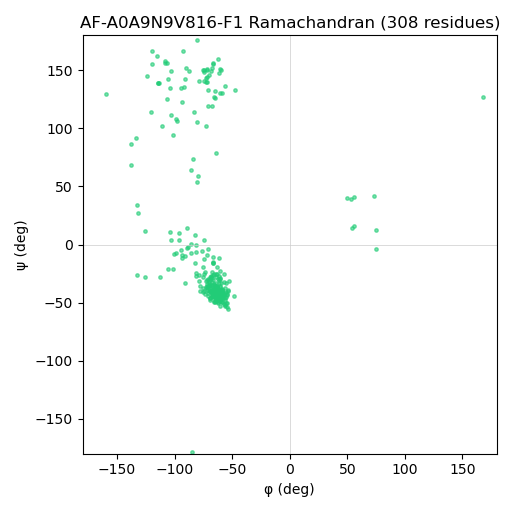O O . HIS A 1 196 ? 5.415 -14.945 6.503 1.00 96.25 196 HIS A O 1
ATOM 1527 N N . GLN A 1 197 ? 6.341 -15.495 4.534 1.00 96.25 197 GLN A N 1
ATOM 1528 C CA . GLN A 1 197 ? 6.969 -16.748 4.955 1.00 96.25 197 GLN A CA 1
ATOM 1529 C C . GLN A 1 197 ? 8.491 -16.630 4.903 1.00 96.25 197 GLN A C 1
ATOM 1531 O O . GLN A 1 197 ? 9.047 -16.093 3.945 1.00 96.25 197 GLN A O 1
ATOM 1536 N N . GLU A 1 198 ? 9.177 -17.182 5.902 1.00 95.25 198 GLU A N 1
ATOM 1537 C CA . GLU A 1 198 ? 10.639 -17.097 6.001 1.00 95.25 198 GLU A CA 1
ATOM 1538 C C . GLU A 1 198 ? 11.343 -17.800 4.820 1.00 95.25 198 GLU A C 1
ATOM 1540 O O . GLU A 1 198 ? 12.309 -17.275 4.264 1.00 95.25 198 GLU A O 1
ATOM 1545 N N . ASP A 1 199 ? 10.782 -18.918 4.345 1.00 95.19 199 ASP A N 1
ATOM 1546 C CA . ASP A 1 199 ? 11.285 -19.695 3.202 1.00 95.19 199 ASP A CA 1
ATOM 1547 C C . ASP A 1 199 ? 11.330 -18.906 1.885 1.00 95.19 199 ASP A C 1
ATOM 1549 O O . ASP A 1 199 ? 12.083 -19.261 0.974 1.00 95.19 199 ASP A O 1
ATOM 1553 N N . HIS A 1 200 ? 10.538 -17.833 1.749 1.00 93.62 200 HIS A N 1
ATOM 1554 C CA . HIS A 1 200 ? 10.596 -16.954 0.577 1.00 93.62 200 HIS A CA 1
ATOM 1555 C C . HIS A 1 200 ? 11.979 -16.308 0.444 1.00 93.62 200 HIS A C 1
ATOM 1557 O O . HIS A 1 200 ? 12.515 -16.194 -0.654 1.00 93.62 200 HIS A O 1
ATOM 1563 N N . TYR A 1 201 ? 12.580 -15.921 1.568 1.00 92.56 201 TYR A N 1
ATOM 1564 C CA . TYR A 1 201 ? 13.830 -15.168 1.601 1.00 92.56 201 TYR A CA 1
ATOM 1565 C C . TYR A 1 201 ? 15.060 -16.040 1.361 1.00 92.56 201 TYR A C 1
ATOM 1567 O O . TYR A 1 201 ? 16.043 -15.551 0.817 1.00 92.56 201 TYR A O 1
ATOM 1575 N N . MET A 1 202 ? 14.984 -17.332 1.686 1.00 91.50 202 MET A N 1
ATOM 1576 C CA . MET A 1 202 ? 16.073 -18.293 1.461 1.00 91.50 202 MET A CA 1
ATOM 1577 C C . MET A 1 202 ? 16.353 -18.541 -0.031 1.00 91.50 202 MET A C 1
ATOM 1579 O O . MET A 1 202 ? 17.400 -19.069 -0.387 1.00 91.50 202 MET A O 1
ATOM 1583 N N . LYS A 1 203 ? 15.417 -18.1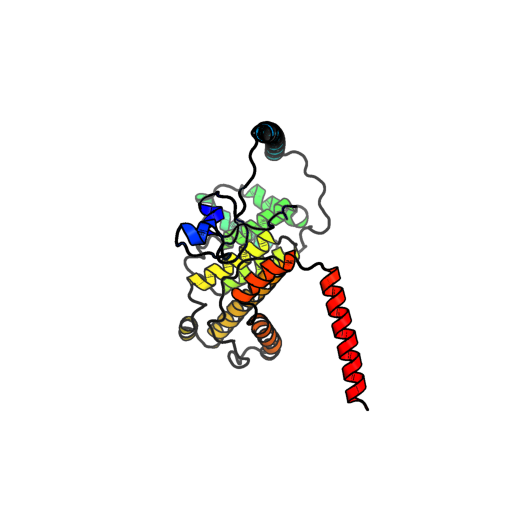59 -0.910 1.00 89.44 203 LYS A N 1
ATOM 1584 C CA . LYS A 1 203 ? 15.514 -18.306 -2.372 1.00 89.44 203 LYS A CA 1
ATOM 1585 C C . LYS A 1 203 ? 16.180 -17.109 -3.059 1.00 89.44 203 LYS A C 1
ATOM 1587 O O . LYS A 1 203 ? 16.335 -17.122 -4.277 1.00 89.44 203 LYS A O 1
ATOM 1592 N N . HIS A 1 204 ? 16.525 -16.068 -2.305 1.00 84.44 204 HIS A N 1
ATOM 1593 C CA . HIS A 1 204 ? 17.079 -14.821 -2.819 1.00 84.44 204 HIS A CA 1
ATOM 1594 C C . HIS A 1 204 ? 18.471 -14.558 -2.238 1.00 84.44 204 HIS A C 1
ATOM 1596 O O . HIS A 1 204 ? 18.802 -15.015 -1.147 1.00 84.44 204 HIS A O 1
ATOM 1602 N N . GLU A 1 205 ? 19.281 -13.779 -2.955 1.00 86.75 205 GLU A N 1
ATOM 1603 C CA . GLU A 1 205 ? 20.544 -13.264 -2.421 1.00 86.75 205 GLU A CA 1
ATOM 1604 C C . GLU A 1 205 ? 20.303 -12.404 -1.172 1.00 86.75 205 GLU A C 1
ATOM 1606 O O . GLU A 1 205 ? 19.275 -11.731 -1.067 1.00 86.75 205 GLU A O 1
ATOM 1611 N N . SER A 1 206 ? 21.276 -12.374 -0.251 1.00 83.50 206 SER A N 1
ATOM 1612 C CA . SER A 1 206 ? 21.179 -11.666 1.042 1.00 83.50 206 SER A CA 1
ATOM 1613 C C . SER A 1 206 ? 20.678 -10.223 0.904 1.00 83.50 206 SER A C 1
ATOM 1615 O O . SER A 1 206 ? 19.776 -9.795 1.627 1.00 83.50 206 SER A O 1
ATOM 1617 N N . VAL A 1 207 ? 21.203 -9.489 -0.081 1.00 83.38 207 VAL A N 1
ATOM 1618 C CA . VAL A 1 207 ? 20.854 -8.083 -0.329 1.00 83.38 207 VAL A CA 1
ATOM 1619 C C . VAL A 1 207 ? 19.390 -7.932 -0.759 1.00 83.38 207 VAL A C 1
ATOM 1621 O O . VAL A 1 207 ? 18.644 -7.126 -0.197 1.00 83.38 207 VAL A O 1
ATOM 1624 N N . GLU A 1 208 ? 18.947 -8.728 -1.731 1.00 81.06 208 GLU A N 1
ATOM 1625 C CA . GLU A 1 208 ? 17.570 -8.698 -2.239 1.00 81.06 208 GLU A CA 1
ATOM 1626 C C . GLU A 1 208 ? 16.572 -9.188 -1.178 1.00 81.06 208 GLU A C 1
ATOM 1628 O O . GLU A 1 208 ? 15.508 -8.588 -0.984 1.00 81.06 208 GLU A O 1
ATOM 1633 N N . ALA A 1 209 ? 16.939 -10.228 -0.425 1.00 88.31 209 ALA A N 1
ATOM 1634 C CA . ALA A 1 209 ? 16.173 -10.710 0.714 1.00 88.31 209 ALA A CA 1
ATOM 1635 C C . ALA A 1 209 ? 16.005 -9.609 1.775 1.00 88.31 209 ALA A C 1
ATOM 1637 O O . ALA A 1 209 ? 14.884 -9.363 2.228 1.00 88.31 209 ALA A O 1
ATOM 1638 N N . SER A 1 210 ? 17.075 -8.883 2.119 1.00 87.50 210 SER A N 1
ATOM 1639 C CA . SER A 1 210 ? 17.013 -7.773 3.079 1.00 87.50 210 SER A CA 1
ATOM 1640 C C . SER A 1 210 ? 16.081 -6.659 2.609 1.00 87.50 210 SER A C 1
ATOM 1642 O O . SER A 1 210 ? 15.220 -6.209 3.368 1.00 87.50 210 SER A O 1
ATOM 1644 N N . ARG A 1 211 ? 16.161 -6.252 1.335 1.00 81.44 211 ARG A N 1
ATOM 1645 C CA . ARG A 1 211 ? 15.268 -5.227 0.760 1.00 81.44 211 ARG A CA 1
ATOM 1646 C C . ARG A 1 211 ? 13.797 -5.640 0.835 1.00 81.44 211 ARG A C 1
ATOM 1648 O O . ARG A 1 211 ? 12.947 -4.838 1.227 1.00 81.44 211 ARG A O 1
ATOM 1655 N N . ARG A 1 212 ? 13.493 -6.908 0.545 1.00 89.62 212 ARG A N 1
ATOM 1656 C CA . ARG A 1 212 ? 12.141 -7.478 0.675 1.00 89.62 212 ARG A CA 1
ATOM 1657 C C . ARG A 1 212 ? 11.666 -7.530 2.127 1.00 89.62 212 ARG A C 1
ATOM 1659 O O . ARG A 1 212 ? 10.497 -7.239 2.379 1.00 89.62 212 ARG A O 1
ATOM 1666 N N . ARG A 1 213 ? 12.546 -7.850 3.086 1.00 93.44 213 ARG A N 1
ATOM 1667 C CA . ARG A 1 213 ? 12.223 -7.807 4.527 1.00 93.44 213 ARG A CA 1
ATOM 1668 C C . ARG A 1 213 ? 11.909 -6.384 4.969 1.00 93.44 213 ARG A C 1
ATOM 1670 O O . ARG A 1 213 ? 10.896 -6.166 5.626 1.00 93.44 213 ARG A O 1
ATOM 1677 N N . ARG A 1 214 ? 12.733 -5.408 4.570 1.00 88.81 214 ARG A N 1
ATOM 1678 C CA . ARG A 1 214 ? 12.500 -3.982 4.850 1.00 88.81 214 ARG A CA 1
ATOM 1679 C C . ARG A 1 214 ? 11.128 -3.546 4.324 1.00 88.81 214 ARG A C 1
ATOM 1681 O O . ARG A 1 214 ? 10.364 -2.935 5.063 1.00 88.81 214 ARG A O 1
ATOM 1688 N N . LEU A 1 215 ? 10.767 -3.921 3.095 1.00 86.56 215 LEU A N 1
ATOM 1689 C CA . LEU A 1 215 ? 9.462 -3.567 2.529 1.00 86.56 215 LEU A CA 1
ATOM 1690 C C . LEU A 1 215 ? 8.288 -4.247 3.253 1.00 86.56 215 LEU A C 1
ATOM 1692 O O . LEU A 1 215 ? 7.291 -3.584 3.536 1.00 86.56 215 LEU A O 1
ATOM 1696 N N . PHE A 1 216 ? 8.412 -5.531 3.607 1.00 96.19 216 PHE A N 1
ATOM 1697 C CA . PHE A 1 216 ? 7.408 -6.233 4.412 1.00 96.19 216 PHE A CA 1
ATOM 1698 C C . PHE A 1 216 ? 7.148 -5.511 5.739 1.00 96.19 216 PHE A C 1
ATOM 1700 O O . PHE A 1 216 ? 6.008 -5.167 6.055 1.00 96.19 216 PHE A O 1
ATOM 1707 N N . TRP A 1 217 ? 8.214 -5.238 6.496 1.00 93.38 217 TRP A N 1
ATOM 1708 C CA . TRP A 1 217 ? 8.128 -4.612 7.814 1.00 93.38 217 TRP A CA 1
ATOM 1709 C C . TRP A 1 217 ? 7.630 -3.160 7.744 1.00 93.38 217 TRP A C 1
ATOM 1711 O O . TRP A 1 217 ? 6.909 -2.709 8.636 1.00 93.38 217 TRP A O 1
ATOM 1721 N N . LEU A 1 218 ? 7.918 -2.454 6.646 1.00 88.69 218 LEU A N 1
ATOM 1722 C CA . LEU A 1 218 ? 7.387 -1.120 6.372 1.00 88.69 218 LEU A CA 1
ATOM 1723 C C . LEU A 1 218 ? 5.866 -1.130 6.170 1.00 88.69 218 LEU A C 1
ATOM 1725 O O . LEU A 1 218 ? 5.155 -0.345 6.805 1.00 88.69 218 LEU A O 1
ATOM 1729 N N . VAL A 1 219 ? 5.353 -2.032 5.327 1.00 92.94 219 VAL A N 1
ATOM 1730 C CA . VAL A 1 219 ? 3.904 -2.200 5.121 1.00 92.94 219 VAL A CA 1
ATOM 1731 C C . VAL A 1 219 ? 3.230 -2.670 6.416 1.00 92.94 219 VAL A C 1
ATOM 1733 O O . VAL A 1 219 ? 2.195 -2.122 6.792 1.00 92.94 219 VAL A O 1
ATOM 1736 N N . TYR A 1 220 ? 3.845 -3.606 7.147 1.00 95.38 220 TYR A N 1
ATOM 1737 C CA . TYR A 1 220 ? 3.364 -4.120 8.437 1.00 95.38 220 TYR A CA 1
ATOM 1738 C C . TYR A 1 220 ? 3.166 -3.015 9.487 1.00 95.38 220 TYR A C 1
ATOM 1740 O O . TYR A 1 220 ? 2.098 -2.920 10.100 1.00 95.38 220 TYR A O 1
ATOM 1748 N N . ALA A 1 221 ? 4.183 -2.172 9.700 1.00 89.38 221 ALA A N 1
ATOM 1749 C CA . ALA A 1 221 ? 4.134 -1.106 10.701 1.00 89.38 221 ALA A CA 1
ATOM 1750 C C . ALA A 1 221 ? 3.117 -0.025 10.306 1.00 89.38 221 ALA A C 1
ATOM 1752 O O . ALA A 1 221 ? 2.332 0.445 11.132 1.00 89.38 221 ALA A O 1
ATOM 1753 N N . THR A 1 222 ? 3.080 0.312 9.015 1.00 89.81 222 THR A N 1
ATOM 1754 C CA . THR A 1 222 ? 2.156 1.306 8.457 1.00 89.81 222 THR A CA 1
ATOM 1755 C C . THR A 1 222 ? 0.700 0.849 8.569 1.00 89.81 222 THR A C 1
ATOM 1757 O O . THR A 1 222 ? -0.165 1.642 8.946 1.00 89.81 222 THR A O 1
ATOM 1760 N N . GLU A 1 223 ? 0.417 -0.433 8.308 1.00 94.19 223 GLU A N 1
ATOM 1761 C CA . GLU A 1 223 ? -0.919 -1.016 8.473 1.00 94.19 223 GLU A CA 1
ATOM 1762 C C . GLU A 1 223 ? -1.409 -0.877 9.918 1.00 94.19 223 GLU A C 1
ATOM 1764 O O . GLU A 1 223 ? -2.541 -0.447 10.145 1.00 94.19 223 GLU A O 1
ATOM 1769 N N . ARG A 1 224 ? -0.545 -1.160 10.899 1.00 93.19 224 ARG A N 1
ATOM 1770 C CA . ARG A 1 224 ? -0.882 -1.048 12.326 1.00 93.19 224 ARG A CA 1
ATOM 1771 C C . ARG A 1 224 ? -1.107 0.383 12.770 1.00 93.19 224 ARG A C 1
ATOM 1773 O O . ARG A 1 224 ? -2.088 0.646 13.463 1.00 93.19 224 ARG A O 1
ATOM 1780 N N . ALA A 1 225 ? -0.275 1.320 12.325 1.00 86.62 225 ALA A N 1
ATOM 1781 C CA . ALA A 1 225 ? -0.510 2.740 12.575 1.00 86.62 225 ALA A CA 1
ATOM 1782 C C . ALA A 1 225 ? -1.900 3.169 12.068 1.00 86.62 225 ALA A C 1
ATOM 1784 O O . ALA A 1 225 ? -2.667 3.812 12.790 1.00 86.62 225 ALA A O 1
ATOM 1785 N N . TYR A 1 226 ? -2.268 2.739 10.857 1.00 88.19 226 TYR A N 1
ATOM 1786 C CA . TYR A 1 226 ? -3.583 3.014 10.278 1.00 88.19 226 TYR A CA 1
ATOM 1787 C C . TYR A 1 226 ? -4.726 2.338 11.035 1.00 88.19 226 TYR A C 1
ATOM 1789 O O . TYR A 1 226 ? -5.781 2.945 11.235 1.00 88.19 226 TYR A O 1
ATOM 1797 N N . ALA A 1 227 ? -4.529 1.094 11.460 1.00 89.75 227 ALA A N 1
ATOM 1798 C CA . ALA A 1 227 ? -5.501 0.336 12.229 1.00 89.75 227 ALA A CA 1
ATOM 1799 C C . ALA A 1 227 ? -5.828 1.031 13.556 1.00 89.75 227 ALA A C 1
ATOM 1801 O O . ALA A 1 227 ? -6.997 1.300 13.835 1.00 89.75 227 ALA A O 1
ATOM 1802 N N . LEU A 1 228 ? -4.797 1.444 14.296 1.00 86.38 228 LEU A N 1
ATOM 1803 C CA . LEU A 1 228 ? -4.937 2.157 15.565 1.00 86.38 228 LEU A CA 1
ATOM 1804 C C . LEU A 1 228 ? -5.663 3.496 15.404 1.00 86.38 228 LEU A C 1
ATOM 1806 O O . LEU A 1 228 ? -6.577 3.814 16.170 1.00 86.38 228 LEU A O 1
ATOM 1810 N N . GLN A 1 229 ? -5.290 4.277 14.389 1.00 83.62 229 GLN A N 1
ATOM 1811 C CA . GLN A 1 229 ? -5.853 5.609 14.171 1.00 83.62 229 GLN A CA 1
ATOM 1812 C C . GLN A 1 229 ? -7.284 5.550 13.618 1.00 83.62 229 GLN A C 1
ATOM 1814 O O . GLN A 1 229 ? -8.159 6.319 14.030 1.00 83.62 229 GLN A O 1
ATOM 1819 N N . ARG A 1 230 ? -7.564 4.616 12.702 1.00 85.69 230 ARG A N 1
ATOM 1820 C CA . ARG A 1 230 ? -8.757 4.656 11.833 1.00 85.69 230 ARG A CA 1
ATOM 1821 C C . ARG A 1 230 ? -9.618 3.395 11.873 1.00 85.69 230 ARG A C 1
ATOM 1823 O O . ARG A 1 230 ? -10.507 3.259 11.037 1.00 85.69 230 ARG A O 1
ATOM 1830 N N . SER A 1 231 ? -9.378 2.496 12.826 1.00 84.75 231 SER A N 1
ATOM 1831 C CA . SER A 1 231 ? -10.141 1.252 13.006 1.00 84.75 231 SER A CA 1
ATOM 1832 C C . SER A 1 231 ? -10.166 0.391 11.736 1.00 84.75 231 SER A C 1
ATOM 1834 O O . SER A 1 231 ? -11.204 -0.139 11.337 1.00 84.75 231 SER A O 1
ATOM 1836 N N . ARG A 1 232 ? -9.021 0.301 11.051 1.00 87.62 232 ARG A N 1
ATOM 1837 C CA . ARG A 1 232 ? -8.845 -0.577 9.887 1.00 87.62 232 ARG A CA 1
ATOM 1838 C C . ARG A 1 232 ? -8.408 -1.988 10.325 1.00 87.62 232 ARG A C 1
ATOM 1840 O O . ARG A 1 232 ? -7.740 -2.112 11.352 1.00 87.62 232 ARG A O 1
ATOM 1847 N N . PRO A 1 233 ? -8.782 -3.046 9.581 1.00 90.44 233 PRO A N 1
ATOM 1848 C CA . PRO A 1 233 ? -8.402 -4.414 9.919 1.00 90.44 233 PRO A CA 1
ATOM 1849 C C . PRO A 1 233 ? -6.961 -4.727 9.509 1.00 90.44 233 PRO A C 1
ATOM 1851 O O . PRO A 1 233 ? -6.539 -4.357 8.410 1.00 90.44 233 PRO A O 1
ATOM 1854 N N . LEU A 1 234 ? -6.249 -5.463 10.360 1.00 93.25 234 LEU A N 1
ATOM 1855 C CA . LEU A 1 234 ? -4.903 -5.958 10.080 1.00 93.25 234 LEU A CA 1
ATOM 1856 C C . LEU A 1 234 ? -4.955 -7.145 9.108 1.00 93.25 234 LEU A C 1
ATOM 1858 O O . LEU A 1 234 ? -5.938 -7.884 9.067 1.00 93.25 234 LEU A O 1
ATOM 1862 N N . THR A 1 235 ? -3.906 -7.315 8.304 1.00 94.75 235 THR A N 1
ATOM 1863 C CA . THR A 1 235 ? -3.717 -8.490 7.434 1.00 94.75 235 THR A CA 1
ATOM 1864 C C . THR A 1 235 ? -2.325 -9.083 7.519 1.00 94.75 235 THR A C 1
ATOM 1866 O O . THR A 1 235 ? -2.171 -10.273 7.249 1.00 94.75 235 THR A O 1
ATOM 1869 N N . LEU A 1 236 ? -1.307 -8.295 7.873 1.00 95.69 236 LEU A N 1
ATOM 1870 C CA . LEU A 1 236 ? 0.056 -8.795 8.019 1.00 95.69 236 LEU A CA 1
ATOM 1871 C C . LEU A 1 236 ? 0.347 -9.166 9.473 1.00 95.69 236 LEU A C 1
ATOM 1873 O O . LEU A 1 236 ? 0.066 -8.404 10.403 1.00 95.69 236 LEU A O 1
ATOM 1877 N N . GLN A 1 237 ? 0.966 -10.329 9.656 1.00 95.00 237 GLN A N 1
ATOM 1878 C CA . GLN A 1 237 ? 1.408 -10.845 10.951 1.00 95.00 237 GLN A CA 1
ATOM 1879 C C . GLN A 1 237 ? 2.934 -10.793 11.055 1.00 95.00 237 GLN A C 1
ATOM 1881 O O . GLN A 1 237 ? 3.627 -10.718 10.048 1.00 95.00 237 GLN A O 1
ATOM 1886 N N . ALA A 1 238 ? 3.471 -10.791 12.273 1.00 94.44 238 ALA A N 1
ATOM 1887 C CA . ALA A 1 238 ? 4.912 -10.699 12.527 1.00 94.44 238 ALA A CA 1
ATOM 1888 C C . ALA A 1 238 ? 5.606 -12.064 12.336 1.00 94.44 238 ALA A C 1
ATOM 1890 O O . ALA A 1 238 ? 6.162 -12.609 13.284 1.00 94.44 238 ALA A O 1
ATOM 1891 N N . THR A 1 239 ? 5.511 -12.650 11.142 1.00 95.06 239 THR A N 1
ATOM 1892 C CA . THR A 1 239 ? 5.878 -14.055 10.876 1.00 95.06 239 THR A CA 1
ATOM 1893 C C . THR A 1 239 ? 7.302 -14.266 10.372 1.00 95.06 239 THR A C 1
ATOM 1895 O O . THR A 1 239 ? 7.760 -15.403 10.340 1.00 95.06 239 THR A O 1
ATOM 1898 N N . ILE A 1 240 ? 8.003 -13.199 9.984 1.00 96.19 240 ILE A N 1
ATOM 1899 C CA . ILE A 1 240 ? 9.353 -13.265 9.405 1.00 96.19 240 ILE A CA 1
ATOM 1900 C C . ILE A 1 240 ? 10.374 -12.590 10.320 1.00 96.19 240 ILE A C 1
ATOM 1902 O O . ILE A 1 240 ? 10.014 -11.763 11.157 1.00 96.19 240 ILE A O 1
ATOM 1906 N N . ASN A 1 241 ? 11.661 -12.866 10.132 1.00 94.69 241 ASN A N 1
ATOM 1907 C CA . ASN A 1 241 ? 12.713 -12.146 10.854 1.00 94.69 241 ASN A CA 1
ATOM 1908 C C . ASN A 1 241 ? 12.882 -10.696 10.356 1.00 94.69 241 ASN A C 1
ATOM 1910 O O . ASN A 1 241 ? 12.620 -10.372 9.190 1.00 94.69 241 ASN A O 1
ATOM 1914 N N . LEU A 1 242 ? 13.324 -9.810 11.255 1.00 90.94 242 LEU A N 1
ATOM 1915 C CA . LEU A 1 242 ? 13.726 -8.439 10.917 1.00 90.94 242 LEU A CA 1
ATOM 1916 C C . LEU A 1 242 ? 15.020 -8.446 10.080 1.00 90.94 242 LEU A C 1
ATOM 1918 O O . LEU A 1 242 ? 15.842 -9.341 10.270 1.00 90.94 242 LEU A O 1
ATOM 1922 N N . PRO A 1 243 ? 15.224 -7.463 9.183 1.00 88.88 243 PRO A N 1
ATOM 1923 C CA . PRO A 1 243 ? 16.509 -7.299 8.509 1.00 88.88 243 PRO A CA 1
ATOM 1924 C C . PRO A 1 243 ? 17.598 -6.893 9.512 1.00 88.88 243 PRO A C 1
ATOM 1926 O O . PRO A 1 243 ? 17.305 -6.276 10.539 1.00 88.88 243 PRO A O 1
ATOM 1929 N N . THR A 1 244 ? 18.855 -7.191 9.200 1.00 86.88 244 THR A N 1
ATOM 1930 C CA . THR A 1 244 ? 20.012 -6.748 9.984 1.00 86.88 244 THR A CA 1
ATOM 1931 C C . THR A 1 244 ? 20.805 -5.674 9.244 1.00 86.88 244 THR A C 1
ATOM 1933 O O . THR A 1 244 ? 20.771 -5.571 8.017 1.00 86.88 244 THR A O 1
ATOM 1936 N N . VAL A 1 245 ? 21.554 -4.866 9.999 1.00 77.81 245 VAL A N 1
ATOM 1937 C CA . VAL A 1 245 ? 22.470 -3.856 9.435 1.00 77.81 245 VAL A CA 1
ATOM 1938 C C . VAL A 1 245 ? 23.594 -4.478 8.599 1.00 77.81 245 VAL A C 1
ATOM 1940 O O . VAL A 1 245 ? 24.183 -3.787 7.778 1.00 77.81 245 VAL A O 1
ATOM 1943 N N . ASN A 1 246 ? 23.868 -5.774 8.778 1.00 83.56 246 ASN A N 1
ATOM 1944 C CA . ASN A 1 246 ? 24.943 -6.490 8.093 1.00 83.56 246 ASN A CA 1
ATOM 1945 C C . ASN A 1 246 ? 24.472 -7.214 6.821 1.00 83.56 246 ASN A C 1
ATOM 1947 O O . ASN A 1 246 ? 25.303 -7.781 6.117 1.00 83.56 246 ASN A O 1
ATOM 1951 N N . ASP A 1 247 ? 23.167 -7.217 6.519 1.00 80.00 247 ASP A N 1
ATOM 1952 C CA . ASP A 1 247 ? 22.624 -7.980 5.385 1.00 80.00 247 ASP A CA 1
ATOM 1953 C C . ASP A 1 247 ? 23.087 -7.447 4.013 1.00 80.00 247 ASP A C 1
ATOM 1955 O O . ASP A 1 247 ? 23.103 -8.198 3.034 1.00 80.00 247 ASP A O 1
ATOM 1959 N N . ASP A 1 248 ? 23.418 -6.151 3.938 1.00 77.19 248 ASP A N 1
ATOM 1960 C CA . ASP A 1 248 ? 23.930 -5.463 2.749 1.00 77.19 248 ASP A CA 1
ATOM 1961 C C . ASP A 1 248 ? 25.138 -4.598 3.135 1.00 77.19 248 ASP A C 1
ATOM 1963 O O . ASP A 1 248 ? 25.003 -3.434 3.509 1.00 77.19 248 ASP A O 1
ATOM 1967 N N . MET A 1 249 ? 26.337 -5.179 3.039 1.00 75.38 249 MET A N 1
ATOM 1968 C CA . MET A 1 249 ? 27.600 -4.488 3.329 1.00 75.38 249 MET A CA 1
ATOM 1969 C C . MET A 1 249 ? 27.925 -3.368 2.328 1.00 75.38 249 MET A C 1
ATOM 1971 O O . MET A 1 249 ? 28.853 -2.596 2.560 1.00 75.38 249 MET A O 1
ATOM 1975 N N . THR A 1 250 ? 27.190 -3.278 1.215 1.00 76.50 250 THR A N 1
ATOM 1976 C CA . THR A 1 250 ? 27.382 -2.237 0.199 1.00 76.50 250 THR A CA 1
ATOM 1977 C C . THR A 1 250 ? 26.518 -1.001 0.444 1.00 76.50 250 THR A C 1
ATOM 1979 O O . THR A 1 250 ? 26.736 0.019 -0.203 1.00 76.50 250 THR A O 1
ATOM 1982 N N . ASP A 1 251 ? 25.565 -1.063 1.384 1.00 68.50 251 ASP A N 1
ATOM 1983 C CA . ASP A 1 251 ? 24.662 0.038 1.726 1.00 68.50 251 ASP A CA 1
ATOM 1984 C C . ASP A 1 251 ? 25.358 1.041 2.673 1.00 68.50 251 ASP A C 1
ATOM 1986 O O . ASP A 1 251 ? 25.487 0.772 3.874 1.00 68.50 251 ASP A O 1
ATOM 1990 N N . PRO A 1 252 ? 25.771 2.236 2.196 1.00 67.75 252 PRO A N 1
ATOM 1991 C CA . PRO A 1 252 ? 26.448 3.222 3.040 1.00 67.75 252 PRO A CA 1
ATOM 1992 C C . PRO A 1 252 ? 25.528 3.789 4.136 1.00 67.75 252 PRO A C 1
ATOM 1994 O O . PRO A 1 252 ? 26.000 4.402 5.095 1.00 67.75 252 PRO A O 1
ATOM 1997 N N . LEU A 1 253 ? 24.211 3.587 4.017 1.00 65.06 253 LEU A N 1
ATOM 1998 C CA . LEU A 1 253 ? 23.197 4.074 4.947 1.00 65.06 253 LEU A CA 1
ATOM 1999 C C . LEU A 1 253 ? 22.654 2.975 5.869 1.00 65.06 253 LEU A C 1
ATOM 2001 O O . LEU A 1 253 ? 21.698 3.228 6.605 1.00 65.06 253 LEU A O 1
ATOM 2005 N N . ALA A 1 254 ? 23.270 1.787 5.905 1.00 65.44 254 ALA A N 1
ATOM 2006 C CA . ALA A 1 254 ? 22.826 0.675 6.751 1.00 65.44 254 ALA A CA 1
ATOM 2007 C C . ALA A 1 254 ? 22.662 1.064 8.236 1.00 65.44 254 ALA A C 1
ATOM 2009 O O . ALA A 1 254 ? 21.760 0.578 8.918 1.00 65.44 254 ALA A O 1
ATOM 2010 N N . HIS A 1 255 ? 23.467 2.010 8.732 1.00 70.88 255 HIS A N 1
ATOM 2011 C CA . HIS A 1 255 ? 23.388 2.536 10.099 1.00 70.88 255 HIS A CA 1
ATOM 2012 C C . HIS A 1 255 ? 22.047 3.223 10.432 1.00 70.88 255 HIS A C 1
ATOM 2014 O O . HIS A 1 255 ? 21.614 3.203 11.587 1.00 70.88 255 HIS A O 1
ATOM 2020 N N . HIS A 1 256 ? 21.342 3.779 9.440 1.00 67.69 256 HIS A N 1
ATOM 2021 C CA . HIS A 1 256 ? 20.012 4.371 9.623 1.00 67.69 256 HIS A CA 1
ATOM 2022 C C . HIS A 1 256 ? 18.900 3.327 9.806 1.00 67.69 256 HIS A C 1
ATOM 2024 O O . HIS A 1 256 ? 17.799 3.669 10.246 1.00 67.69 256 HIS A O 1
ATOM 2030 N N . LEU A 1 257 ? 19.173 2.044 9.537 1.00 69.38 257 LEU A N 1
ATOM 2031 C CA . LEU A 1 257 ? 18.192 0.971 9.696 1.00 69.38 257 LEU A CA 1
ATOM 2032 C C . LEU A 1 257 ? 17.744 0.807 11.158 1.00 69.38 257 LEU A C 1
ATOM 2034 O O . LEU A 1 257 ? 16.616 0.391 11.403 1.00 69.38 257 LEU A O 1
ATOM 2038 N N . ASN A 1 258 ? 18.564 1.200 12.136 1.00 75.00 258 ASN A N 1
ATOM 2039 C CA . ASN A 1 258 ? 18.233 1.086 13.560 1.00 75.00 258 ASN A CA 1
ATOM 2040 C C . ASN A 1 258 ? 16.895 1.750 13.926 1.00 75.00 258 ASN A C 1
ATOM 2042 O O . ASN A 1 258 ? 16.083 1.146 14.628 1.00 75.00 258 ASN A O 1
ATOM 2046 N N . GLY A 1 259 ? 16.617 2.950 13.403 1.00 71.56 259 GLY A N 1
ATOM 2047 C CA . GLY A 1 259 ? 15.341 3.633 13.649 1.00 71.56 259 GLY A CA 1
ATOM 2048 C C . GLY A 1 259 ? 14.148 2.847 13.099 1.00 71.56 259 GLY A C 1
ATOM 2049 O O . GLY A 1 259 ? 13.118 2.711 13.759 1.00 71.56 259 GLY A O 1
ATOM 2050 N N . PHE A 1 260 ? 14.317 2.247 11.921 1.00 74.00 260 PHE A N 1
ATOM 2051 C CA . PHE A 1 260 ? 13.320 1.376 11.309 1.00 74.00 260 PHE A CA 1
ATOM 2052 C C . PHE A 1 260 ? 13.089 0.081 12.109 1.00 74.00 260 PHE A C 1
ATOM 2054 O O . PHE A 1 260 ? 11.944 -0.356 12.255 1.00 74.00 260 PHE A O 1
ATOM 2061 N N . LEU A 1 261 ? 14.143 -0.518 12.672 1.00 77.38 261 LEU A N 1
ATOM 2062 C CA . LEU A 1 261 ? 14.032 -1.712 13.519 1.00 77.38 261 LEU A CA 1
ATOM 2063 C C . LEU A 1 261 ? 13.292 -1.415 14.824 1.00 77.38 261 LEU A C 1
ATOM 2065 O O . LEU A 1 261 ? 12.425 -2.193 15.229 1.00 77.38 261 LEU A O 1
ATOM 2069 N N . ILE A 1 262 ? 13.593 -0.280 15.459 1.00 79.69 262 ILE A N 1
ATOM 2070 C CA . ILE A 1 262 ? 12.882 0.188 16.654 1.00 79.69 262 ILE A CA 1
ATOM 2071 C C . ILE A 1 262 ? 11.404 0.398 16.326 1.00 79.69 262 ILE A C 1
ATOM 2073 O O . ILE A 1 262 ? 10.547 -0.127 17.032 1.00 79.69 262 ILE A O 1
ATOM 2077 N N . LEU A 1 263 ? 11.099 1.091 15.223 1.00 75.19 263 LEU A N 1
ATOM 2078 C CA . LEU A 1 263 ? 9.725 1.327 14.781 1.00 75.19 263 LEU A CA 1
ATOM 2079 C C . LEU A 1 263 ? 8.974 0.013 14.525 1.00 75.19 263 LEU A C 1
ATOM 2081 O O . LEU A 1 263 ? 7.843 -0.161 14.971 1.00 75.19 263 LEU A O 1
ATOM 2085 N N . SER A 1 264 ? 9.611 -0.937 13.844 1.00 80.19 264 SER A N 1
ATOM 2086 C CA . SER A 1 264 ? 9.008 -2.238 13.544 1.00 80.19 264 SER A CA 1
ATOM 2087 C C . SER A 1 264 ? 8.702 -3.024 14.820 1.00 80.19 264 SER A C 1
ATOM 2089 O O . SER A 1 264 ? 7.616 -3.587 14.951 1.00 80.19 264 SER A O 1
ATOM 2091 N N . ASN A 1 265 ? 9.622 -3.023 15.791 1.00 85.06 265 ASN A N 1
ATOM 2092 C CA . ASN A 1 265 ? 9.409 -3.661 17.091 1.00 85.06 265 ASN A CA 1
ATOM 2093 C C . ASN A 1 265 ? 8.345 -2.947 17.932 1.00 85.06 265 ASN A C 1
ATOM 2095 O O . ASN A 1 265 ? 7.544 -3.625 18.570 1.00 85.06 265 ASN A O 1
ATOM 2099 N N . LEU A 1 266 ? 8.288 -1.613 17.886 1.00 87.06 266 LEU A N 1
ATOM 2100 C CA . LEU A 1 266 ? 7.265 -0.819 18.570 1.00 87.06 266 LEU A CA 1
ATOM 2101 C C . LEU A 1 266 ? 5.857 -1.236 18.144 1.00 87.06 266 LEU A C 1
ATOM 2103 O O . LEU A 1 266 ? 4.955 -1.265 18.975 1.00 87.06 266 LEU A O 1
ATOM 2107 N N . PHE A 1 267 ? 5.666 -1.574 16.864 1.00 88.19 267 PHE A N 1
ATOM 2108 C CA . PHE A 1 267 ? 4.351 -1.956 16.365 1.00 88.19 267 PHE A CA 1
ATOM 2109 C C . PHE A 1 267 ? 3.962 -3.420 16.627 1.00 88.19 267 PHE A C 1
ATOM 2111 O O . PHE A 1 267 ? 2.777 -3.739 16.544 1.00 88.19 267 PHE A O 1
ATOM 2118 N N . LYS A 1 268 ? 4.902 -4.308 16.980 1.00 90.25 268 LYS A N 1
ATOM 2119 C CA . LYS A 1 268 ? 4.618 -5.743 17.195 1.00 90.25 268 LYS A CA 1
ATOM 2120 C C . LYS A 1 268 ? 3.506 -6.040 18.212 1.00 90.25 268 LYS A C 1
ATOM 2122 O O . LYS A 1 268 ? 2.684 -6.903 17.909 1.00 90.25 268 LYS A O 1
ATOM 2127 N N . PRO A 1 269 ? 3.429 -5.361 19.375 1.00 90.31 269 PRO A N 1
ATOM 2128 C CA . PRO A 1 269 ? 2.399 -5.639 20.378 1.00 90.31 269 PRO A CA 1
ATOM 2129 C C . PRO A 1 269 ? 0.970 -5.302 19.933 1.00 90.31 269 PRO A C 1
ATOM 2131 O O . PRO A 1 269 ? 0.017 -5.748 20.565 1.00 90.31 269 PRO A O 1
ATOM 2134 N N . PHE A 1 270 ? 0.794 -4.513 18.867 1.00 90.25 270 PHE A N 1
ATOM 2135 C CA . PHE A 1 270 ? -0.528 -4.169 18.340 1.00 90.25 270 PHE A CA 1
ATOM 2136 C C . PHE A 1 270 ? -1.023 -5.268 17.396 1.00 90.25 270 PHE A C 1
ATOM 2138 O O . PHE A 1 270 ? -1.011 -5.129 16.170 1.00 90.25 270 PHE A O 1
ATOM 2145 N N . ASP A 1 271 ? -1.412 -6.392 17.983 1.00 89.44 271 ASP A N 1
ATOM 2146 C CA . ASP A 1 271 ? -2.003 -7.529 17.288 1.00 89.44 271 ASP A CA 1
ATOM 2147 C C . ASP A 1 271 ? -3.524 -7.369 17.099 1.00 89.44 271 ASP A C 1
ATOM 2149 O O . ASP A 1 271 ? -4.129 -6.353 17.463 1.00 89.44 271 ASP A O 1
ATOM 2153 N N . ASP A 1 272 ? -4.165 -8.376 16.503 1.00 88.25 272 ASP A N 1
ATOM 2154 C CA . ASP A 1 272 ? -5.616 -8.378 16.305 1.00 88.25 272 ASP A CA 1
ATOM 2155 C C . ASP A 1 272 ? -6.379 -8.303 17.631 1.00 88.25 272 ASP A C 1
ATOM 2157 O O . ASP A 1 272 ? -7.406 -7.628 17.719 1.00 88.25 272 ASP A O 1
ATOM 2161 N N . THR A 1 273 ? -5.877 -8.951 18.684 1.00 88.94 273 THR A N 1
ATOM 2162 C CA . THR A 1 273 ? -6.496 -8.942 20.015 1.00 88.94 273 THR A CA 1
ATOM 2163 C C . THR A 1 273 ? -6.527 -7.528 20.586 1.00 88.94 273 THR A C 1
ATOM 2165 O O . THR A 1 273 ? -7.591 -7.034 20.988 1.00 88.94 273 THR A O 1
ATOM 2168 N N . PHE A 1 274 ? -5.380 -6.849 20.567 1.00 89.75 274 PHE A N 1
ATOM 2169 C CA . PHE A 1 274 ? -5.252 -5.464 20.982 1.00 89.75 274 PHE A CA 1
ATOM 2170 C C . PHE A 1 274 ? -6.137 -4.570 20.121 1.00 89.75 274 PHE A C 1
ATOM 2172 O O . PHE A 1 274 ? -6.957 -3.828 20.656 1.00 89.75 274 PHE A O 1
ATOM 2179 N N . ASN A 1 275 ? -6.023 -4.652 18.794 1.00 86.62 275 ASN A N 1
ATOM 2180 C CA . ASN A 1 275 ? -6.716 -3.739 17.889 1.00 86.62 275 ASN A CA 1
ATOM 2181 C C . ASN A 1 275 ? -8.246 -3.894 17.965 1.00 86.62 275 ASN A C 1
ATOM 2183 O O . ASN A 1 275 ? -8.978 -2.901 17.923 1.00 86.62 275 ASN A O 1
ATOM 2187 N N . ASN A 1 276 ? -8.745 -5.117 18.164 1.00 85.88 276 ASN A N 1
ATOM 2188 C CA . ASN A 1 276 ? -10.165 -5.384 18.402 1.00 85.88 276 ASN A CA 1
ATOM 2189 C C . ASN A 1 276 ? -10.646 -4.808 19.739 1.00 85.88 276 ASN A C 1
ATOM 2191 O O . ASN A 1 276 ? -11.754 -4.270 19.823 1.00 85.88 276 ASN A O 1
ATOM 2195 N N . THR A 1 277 ? -9.825 -4.905 20.784 1.00 86.44 277 THR A N 1
ATOM 2196 C CA . THR A 1 277 ? -10.133 -4.340 22.105 1.00 86.44 277 THR A CA 1
ATOM 2197 C C . THR A 1 277 ? -10.111 -2.814 22.058 1.00 86.44 277 THR A C 1
ATOM 2199 O O . THR A 1 277 ? -11.075 -2.165 22.465 1.00 86.44 277 THR A O 1
ATOM 2202 N N . TRP A 1 278 ? -9.062 -2.241 21.470 1.00 85.56 278 TRP A N 1
ATOM 2203 C CA . TRP A 1 278 ? -8.889 -0.810 21.246 1.00 85.56 278 TRP A CA 1
ATOM 2204 C C . TRP A 1 278 ? -10.045 -0.215 20.446 1.00 85.56 278 TRP A C 1
ATOM 2206 O O . TRP A 1 278 ? -10.646 0.771 20.866 1.00 85.56 278 TRP A O 1
ATOM 2216 N N . SER A 1 279 ? -10.427 -0.850 19.336 1.00 82.50 279 SER A N 1
ATOM 2217 C CA . SER A 1 279 ? -11.530 -0.384 18.490 1.00 82.50 279 SER A CA 1
ATOM 2218 C C . SER A 1 279 ? -12.868 -0.354 19.233 1.00 82.50 279 SER A C 1
ATOM 2220 O O . SER A 1 279 ? -13.681 0.534 18.991 1.00 82.50 279 SER A O 1
ATOM 2222 N N . LYS A 1 280 ? -13.099 -1.276 20.177 1.00 83.06 280 LYS A N 1
ATOM 2223 C CA . LYS A 1 280 ? -14.294 -1.267 21.039 1.00 83.06 280 LYS A CA 1
ATOM 2224 C C . LYS A 1 280 ? -14.208 -0.202 22.134 1.00 83.06 280 LYS A C 1
ATOM 2226 O O . LYS A 1 280 ? -15.205 0.454 22.425 1.00 83.06 280 LYS A O 1
ATOM 2231 N N . ALA A 1 281 ? -13.035 -0.029 22.741 1.00 80.25 281 ALA A N 1
ATOM 2232 C CA . ALA A 1 281 ? -12.829 0.888 23.857 1.00 80.25 281 ALA A CA 1
ATOM 2233 C C . ALA A 1 281 ? -12.775 2.363 23.423 1.00 80.25 281 ALA A C 1
ATOM 2235 O O . ALA A 1 281 ? -13.339 3.211 24.110 1.00 80.25 281 ALA A O 1
ATOM 2236 N N . ARG A 1 282 ? -12.168 2.681 22.268 1.00 74.75 282 ARG A N 1
ATOM 2237 C CA . ARG A 1 282 ? -11.916 4.065 21.812 1.00 74.75 282 ARG A CA 1
ATOM 2238 C C . ARG A 1 282 ? -13.170 4.926 21.711 1.00 74.75 282 ARG A C 1
ATOM 2240 O O . ARG A 1 282 ? -13.102 6.126 21.922 1.00 74.75 282 ARG A O 1
ATOM 2247 N N . HIS A 1 283 ? -14.316 4.329 21.386 1.00 71.62 283 HIS A N 1
ATOM 2248 C CA . HIS A 1 283 ? -15.578 5.062 21.271 1.00 71.62 283 HIS A CA 1
ATOM 2249 C C . HIS A 1 283 ? -16.167 5.435 22.637 1.00 71.62 283 HIS A C 1
ATOM 2251 O O . HIS A 1 283 ? -16.970 6.359 22.720 1.00 71.62 283 HIS A O 1
ATOM 2257 N N . ASN A 1 284 ? -15.740 4.746 23.697 1.00 72.69 284 ASN A N 1
ATOM 2258 C CA . ASN A 1 284 ? -16.166 4.981 25.074 1.00 72.69 284 ASN A CA 1
ATOM 2259 C C . ASN A 1 284 ? -15.159 5.838 25.865 1.00 72.69 284 ASN A C 1
ATOM 2261 O O . ASN A 1 284 ? -15.448 6.228 26.993 1.00 72.69 284 ASN A O 1
ATOM 2265 N N . LEU A 1 285 ? -13.986 6.132 25.292 1.00 74.06 285 LEU A N 1
ATOM 2266 C CA . LEU A 1 285 ? -12.939 6.946 25.908 1.00 74.06 285 LEU A CA 1
ATOM 2267 C C . LEU A 1 285 ? -13.033 8.378 25.374 1.00 74.06 285 LEU A C 1
ATOM 2269 O O . LEU A 1 285 ? -12.704 8.644 24.219 1.00 74.06 285 LEU A O 1
ATOM 2273 N N . SER A 1 286 ? -13.491 9.315 26.208 1.00 76.00 286 SER A N 1
ATOM 2274 C CA . SER A 1 286 ? -13.513 10.725 25.817 1.00 76.00 286 SER A CA 1
ATOM 2275 C C . SER A 1 286 ? -12.083 11.292 25.784 1.00 76.00 286 SER A C 1
ATOM 2277 O O . SER A 1 286 ? -11.263 10.951 26.642 1.00 76.00 286 SER A O 1
ATOM 2279 N N . PRO A 1 287 ? -11.757 12.201 24.846 1.00 72.69 287 PRO A N 1
ATOM 2280 C CA . PRO A 1 287 ? -10.451 12.869 24.820 1.00 72.69 287 PRO A CA 1
ATOM 2281 C C . PRO A 1 287 ? -10.117 13.578 26.141 1.00 72.69 287 PRO A C 1
ATOM 2283 O O . PRO A 1 287 ? -8.966 13.614 26.561 1.00 72.69 287 PRO A O 1
ATOM 2286 N N . GLN A 1 288 ? -11.143 14.093 26.824 1.00 76.31 288 GLN A N 1
ATOM 2287 C CA . GLN A 1 288 ? -11.037 14.745 28.131 1.00 76.31 288 GLN A CA 1
ATOM 2288 C C . GLN A 1 288 ? -10.619 13.762 29.231 1.00 76.31 288 GLN A C 1
ATOM 2290 O O . GLN A 1 288 ? -9.790 14.099 30.071 1.00 76.31 288 GLN A O 1
ATOM 2295 N N . TYR A 1 289 ? -11.156 12.539 29.208 1.00 78.31 289 TYR A N 1
ATOM 2296 C CA . TYR A 1 289 ? -10.787 11.485 30.150 1.00 78.31 289 TYR A CA 1
ATOM 2297 C C . TYR A 1 289 ? -9.332 11.042 29.958 1.00 78.31 289 TYR A C 1
ATOM 2299 O O . TYR A 1 289 ? -8.581 10.956 30.928 1.00 78.31 289 TYR A O 1
ATOM 2307 N N . LEU A 1 290 ? -8.905 10.849 28.706 1.00 76.94 290 LEU A N 1
ATOM 2308 C CA . LEU A 1 290 ? -7.520 10.485 28.387 1.00 76.94 290 LEU A CA 1
ATOM 2309 C C . LEU A 1 290 ? -6.527 11.594 28.762 1.00 76.94 290 LEU A C 1
ATOM 2311 O O . LEU A 1 290 ? -5.491 11.308 29.354 1.00 76.94 290 LEU A O 1
ATOM 2315 N N . ALA A 1 291 ? -6.858 12.860 28.489 1.00 74.31 291 ALA A N 1
ATOM 2316 C CA . ALA A 1 291 ? -6.039 13.999 28.905 1.00 74.31 291 ALA A CA 1
ATOM 2317 C C . ALA A 1 291 ? -5.944 14.117 30.437 1.00 74.31 291 ALA A C 1
ATOM 2319 O O . ALA A 1 291 ? -4.875 14.413 30.970 1.00 74.31 291 ALA A O 1
ATOM 2320 N N . GLY A 1 292 ? -7.042 13.839 31.150 1.00 81.81 292 GLY A N 1
ATOM 2321 C CA . GLY A 1 292 ? -7.061 13.781 32.611 1.00 81.81 292 GLY A CA 1
ATOM 2322 C C . GLY A 1 292 ? -6.143 12.691 33.167 1.00 81.81 292 GLY A C 1
ATOM 2323 O O . GLY A 1 292 ? -5.349 12.964 34.064 1.00 81.81 292 GLY A O 1
ATOM 2324 N N . MET A 1 293 ? -6.190 11.486 32.592 1.00 81.31 293 MET A N 1
ATOM 2325 C CA . MET A 1 293 ? -5.293 10.389 32.969 1.00 81.31 293 MET A CA 1
ATOM 2326 C C . MET A 1 293 ? -3.821 10.695 32.676 1.00 81.31 293 MET A C 1
ATOM 2328 O O . MET A 1 293 ? -2.969 10.432 33.521 1.00 81.31 293 MET A O 1
ATOM 2332 N N . GLN A 1 294 ? -3.515 11.268 31.507 1.00 77.12 294 GLN A N 1
ATOM 2333 C CA . GLN A 1 294 ? -2.152 11.672 31.147 1.00 77.12 294 GLN A CA 1
ATOM 2334 C C . GLN A 1 294 ? -1.595 12.661 32.178 1.00 77.12 294 GLN A C 1
ATOM 2336 O O . GLN A 1 294 ? -0.479 12.485 32.654 1.00 77.12 294 GLN A O 1
ATOM 2341 N N . LYS A 1 295 ? -2.397 13.664 32.561 1.00 81.81 295 LYS A N 1
ATOM 2342 C CA . LYS A 1 295 ? -2.014 14.656 33.569 1.00 81.81 295 LYS A CA 1
ATOM 2343 C C . LYS A 1 295 ? -1.733 14.007 34.927 1.00 81.81 295 LYS A C 1
ATOM 2345 O O . LYS A 1 295 ? -0.680 14.250 35.499 1.00 81.81 295 LYS A O 1
ATOM 2350 N N . GLN A 1 296 ? -2.626 13.134 35.399 1.00 83.50 296 GLN A N 1
ATOM 2351 C CA . GLN A 1 296 ? -2.430 12.414 36.664 1.00 83.50 296 GLN A CA 1
ATOM 2352 C C . GLN A 1 296 ? -1.154 11.566 36.667 1.00 83.50 296 GLN A C 1
ATOM 2354 O O . GLN A 1 296 ? -0.447 11.525 37.670 1.00 83.50 296 GLN A O 1
ATOM 2359 N N . LEU A 1 297 ? -0.847 10.904 35.550 1.00 80.25 297 LEU A N 1
ATOM 2360 C CA . LEU A 1 297 ? 0.381 10.1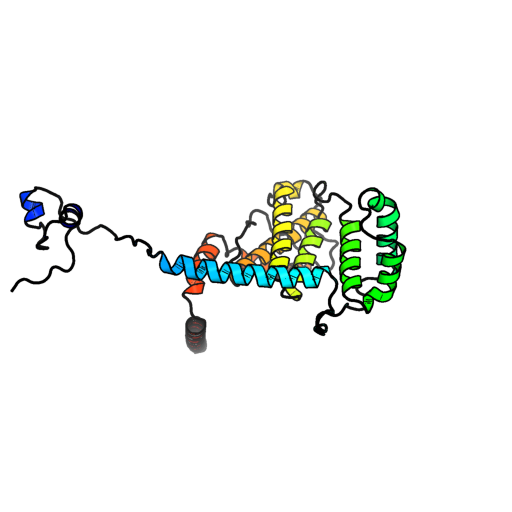29 35.411 1.00 80.25 297 LEU A CA 1
ATOM 2361 C C . LEU A 1 297 ? 1.622 11.029 35.452 1.00 80.25 297 LEU A C 1
ATOM 2363 O O . LEU A 1 297 ? 2.575 10.701 36.150 1.00 80.25 297 LEU A O 1
ATOM 2367 N N . THR A 1 298 ? 1.617 12.160 34.742 1.00 78.69 298 THR A N 1
ATOM 2368 C CA . THR A 1 298 ? 2.733 13.119 34.760 1.00 78.69 298 THR A CA 1
ATOM 2369 C C . THR A 1 298 ? 2.974 13.687 36.160 1.00 78.69 298 THR A C 1
ATOM 2371 O O . THR A 1 298 ? 4.123 13.727 36.595 1.00 78.69 298 THR A O 1
ATOM 2374 N N . ASP A 1 299 ? 1.911 14.044 36.885 1.00 81.25 299 ASP A N 1
ATOM 2375 C CA . ASP A 1 299 ? 2.002 14.554 38.258 1.00 81.25 299 ASP A CA 1
ATOM 2376 C C . ASP A 1 299 ? 2.591 13.486 39.212 1.00 81.25 299 ASP A C 1
ATOM 2378 O O . ASP A 1 299 ? 3.462 13.780 40.032 1.00 81.25 299 ASP A O 1
ATOM 2382 N N . LEU A 1 300 ? 2.175 12.220 39.066 1.00 79.81 300 LEU A N 1
ATOM 2383 C CA . LEU A 1 300 ? 2.712 11.095 39.844 1.00 79.81 300 LEU A CA 1
ATOM 2384 C C . LEU A 1 300 ? 4.181 10.796 39.518 1.00 79.81 300 LEU A C 1
ATOM 2386 O O . LEU A 1 300 ? 4.972 10.580 40.435 1.00 79.81 300 LEU A O 1
ATOM 2390 N N . VAL A 1 301 ? 4.567 10.809 38.241 1.00 76.00 301 VAL A N 1
ATOM 2391 C CA . VAL A 1 301 ? 5.961 10.586 37.820 1.00 76.00 301 VAL A CA 1
ATOM 2392 C C . VAL A 1 301 ? 6.872 11.685 38.366 1.00 76.00 301 VAL A C 1
ATOM 2394 O O . VAL A 1 301 ? 7.915 11.372 38.931 1.00 76.00 301 VAL A O 1
ATOM 2397 N N . GLN A 1 302 ? 6.452 12.953 38.305 1.00 69.25 302 GLN A N 1
ATOM 2398 C CA . GLN A 1 302 ? 7.204 14.057 38.913 1.00 69.25 302 GLN A CA 1
ATOM 2399 C C . GLN A 1 302 ? 7.351 13.886 40.428 1.00 69.25 302 GLN A C 1
ATOM 2401 O O . GLN A 1 302 ? 8.427 14.127 40.968 1.00 69.25 302 GLN A O 1
ATOM 2406 N N . SER A 1 303 ? 6.302 13.430 41.120 1.00 71.12 303 SER A N 1
ATOM 2407 C CA . SER A 1 303 ? 6.391 13.159 42.559 1.00 71.12 303 SER A CA 1
ATOM 2408 C C . SER A 1 303 ? 7.378 12.032 42.894 1.00 71.12 303 SER A C 1
ATOM 2410 O O . SER A 1 303 ? 8.061 12.113 43.909 1.00 71.12 303 SER A O 1
ATOM 2412 N N . TYR A 1 304 ? 7.514 11.031 42.020 1.00 62.41 304 TYR A N 1
ATOM 2413 C CA . TYR A 1 304 ? 8.484 9.944 42.164 1.00 62.41 304 TYR A CA 1
ATOM 2414 C C . TYR A 1 304 ? 9.923 10.395 41.874 1.00 62.41 304 TYR A C 1
ATOM 2416 O O . TYR A 1 304 ? 10.824 10.076 42.643 1.00 62.41 304 TYR A O 1
ATOM 2424 N N . GLU A 1 305 ? 10.148 11.197 40.828 1.00 54.88 305 GLU A N 1
ATOM 2425 C CA . GLU A 1 305 ? 11.479 11.743 40.509 1.00 54.88 305 GLU A CA 1
ATOM 2426 C C . GLU A 1 305 ? 12.022 12.684 41.600 1.00 54.88 305 GLU A C 1
ATOM 2428 O O . GLU A 1 305 ? 13.235 12.836 41.744 1.00 54.88 305 GLU A O 1
ATOM 2433 N N . ILE A 1 306 ? 11.138 13.313 42.380 1.00 56.28 306 ILE A N 1
ATOM 2434 C CA . ILE A 1 306 ? 11.507 14.140 43.539 1.00 56.28 306 ILE A CA 1
ATOM 2435 C C . ILE A 1 306 ? 11.919 13.274 44.744 1.00 56.28 306 ILE A C 1
ATOM 2437 O O . ILE A 1 306 ? 12.734 13.713 45.554 1.00 56.28 306 ILE A O 1
ATOM 2441 N N . ILE A 1 307 ? 11.394 12.051 44.863 1.00 56.44 307 ILE A N 1
ATOM 2442 C CA . ILE A 1 307 ? 11.728 11.118 45.952 1.00 56.44 307 ILE A CA 1
ATOM 2443 C C . ILE A 1 307 ? 13.089 10.446 45.709 1.00 56.44 307 ILE A C 1
ATOM 2445 O O . ILE A 1 307 ? 13.837 10.282 46.662 1.00 56.44 307 ILE A O 1
ATOM 2449 N N . ASP A 1 308 ? 13.456 10.144 44.458 1.00 46.62 308 ASP A N 1
ATOM 2450 C CA . ASP A 1 308 ? 14.758 9.537 44.102 1.00 46.62 308 ASP A CA 1
ATOM 2451 C C . ASP A 1 308 ? 15.951 10.522 44.121 1.00 46.62 308 ASP A C 1
ATOM 2453 O O . ASP A 1 308 ? 17.098 10.124 43.907 1.00 46.62 308 ASP A O 1
ATOM 2457 N N . ARG A 1 309 ? 15.709 11.824 44.341 1.00 49.00 309 ARG A N 1
ATOM 2458 C CA . ARG A 1 309 ? 16.751 12.872 44.399 1.00 49.00 309 ARG A CA 1
ATOM 2459 C C . ARG A 1 309 ? 17.102 13.351 45.815 1.00 49.00 309 ARG A C 1
ATOM 2461 O O . ARG A 1 309 ? 17.913 14.269 45.932 1.00 49.00 309 ARG A O 1
ATOM 2468 N N . ASN A 1 310 ? 16.518 12.751 46.852 1.00 41.47 310 ASN A N 1
ATOM 2469 C CA . ASN A 1 310 ? 16.851 12.976 48.266 1.00 41.47 310 ASN A CA 1
ATOM 2470 C C . ASN A 1 310 ? 17.413 11.699 48.892 1.00 41.47 310 ASN A C 1
ATOM 2472 O O . ASN A 1 310 ? 18.199 11.836 49.854 1.00 41.47 310 ASN A O 1
#

Solvent-accessible surface area (backbone atoms only — not comparable to full-atom values): 18442 Å² total; per-residue (Å²): 138,83,81,82,72,92,62,60,35,47,56,31,51,76,69,71,48,90,49,78,71,48,89,70,20,68,70,27,57,77,65,74,45,79,69,44,77,82,77,81,92,83,92,84,87,91,88,73,71,73,60,51,58,58,52,50,58,52,50,51,54,50,49,55,57,49,52,56,54,50,54,46,59,75,74,66,58,87,76,78,85,79,67,80,95,71,59,56,65,80,75,75,70,49,64,68,62,51,52,54,33,51,51,48,35,60,76,73,42,26,94,84,51,81,82,71,57,68,69,62,52,55,53,34,58,75,42,18,70,82,32,58,69,39,34,54,51,49,53,48,43,45,52,40,54,64,53,75,48,71,51,83,84,60,76,44,73,67,57,45,50,50,28,48,49,53,14,51,55,26,45,78,66,68,38,55,71,60,11,50,50,28,45,50,53,33,55,49,49,37,57,76,70,38,66,62,38,58,74,52,41,76,76,44,57,58,50,62,27,33,53,53,36,49,52,51,46,51,53,44,36,51,49,45,55,45,21,74,76,66,68,47,85,84,85,74,73,94,63,52,77,79,64,61,64,73,44,40,85,84,48,92,60,31,79,63,47,57,64,56,52,52,51,40,59,68,42,60,79,63,40,71,70,49,50,55,51,47,58,64,46,54,82,76,54,51,72,67,58,54,52,51,50,52,50,54,50,53,56,51,51,54,56,49,59,57,60,79,72,112

Foldseek 3Di:
DQDDDPDAFPVCVVVVHDFSPDVVTPVCVVVVHHGHRPDDDDDDDDDDDVVVVVVVVVVVVVVVVVVVVVVCVVVDDDDDDDDPVQAADPPPDDLVLLVVLLVLCVVPPCVPPVPDDSVVLNVLSVCLNVDVVSVVVSVVSSVVSVVVDVCLVPVDLVNLVVLQVQLVVCVVVVVNVSSVVSLVVSLVSCVVQVLLAQVSLVVDQLVRSLSSLLSLLVSQLVQLVCCLVPVDDDDHAPRYDHHALPSDPPDPCSVVCVVVVVSSVVSNVSDPVNSVVSVVCVVVQDPVNVVVVVVVVVVVVVVVVVVVVD

Organism: NCBI:txid160324

Radius of gyration: 31.51 Å; Cα contacts (8 Å, |Δi|>4): 221; chains: 1; bounding box: 76×57×84 Å

pLDDT: mean 74.07, std 15.3, range [37.72, 96.25]

Mean predicted aligned error: 19.8 Å

Sequence (310 aa):
MTQAVKRACDACHSRKVKCDSVNPCRNCGQAQLSCTYNAIPQKKGPKGSRAKGISELRETQRQTSLSAKVQNRINGGPCAPPNPGLAPTPGFLKSELVKECIAFFFDNLYPQLPILDRNSAEQQALEMEQNRGAYCLLASLSAKVRKGYEYLDSISLNVLATNFFLFACHYGLESHDRSWYYLREASTMIHLTGMHQEDHYMKHESVEASRRRRLFWLVYATERAYALQRSRPLTLQATINLPTVNDDMTDPLAHHLNGFLILSNLFKPFDDTFNNTWSKARHNLSPQYLAGMQKQLTDLVQSYEIIDRN

Secondary structure (DSSP, 8-state):
--PPPS---HHHHHTT------SS-HHHHHTT----------------SHHHHHHHHHHHHHHHHHHHHHHHHHTTPPPPPPPGGGS--TTSS-HHHHHHHHHHIIIIITTT---S-HHHHHHHHHSTTT-HHHHHHHHHHHHHHTTSS-TTTS--HHHHHHHHHHHHHHHHTT-HHHHHHHHHHHHHHHHHTTTTSHHHHTTS-HHHHHHHHHHHHHHHHHHHHHHHHH-PPP---S-SPPP-TTS-TT-TTGGGHHHHHHHHHHHTT--HHHHHHHHHHTTT--HHHHHHHHHHHHHHHHHHHHHTT-

InterPro domains:
  IPR001138 Zn(2)Cys(6) fungal-type DNA-binding domain [PF00172] (7-43)
  IPR001138 Zn(2)Cys(6) fungal-type DNA-binding domain [PS00463] (8-35)
  IPR001138 Zn(2)Cys(6) fungal-type DNA-binding domain [PS50048] (8-37)
  IPR001138 Zn(2)Cys(6) fungal-type DNA-binding domain [SM00066] (3-46)
  IPR001138 Zn(2)Cys(6) fungal-type DNA-binding domain [cd00067] (5-38)
  IPR007219 Xylanolytic transcriptional activator, regulatory domain [PF04082] (105-250)
  IPR007219 Xylanolytic transcriptional activator, regulatory domain [SM00906] (179-249)
  IPR036864 Zn(2)-C6 fungal-type DNA-binding domain superfamily [G3DSA:4.10.240.10] (1-71)
  IPR036864 Zn(2)-C6 fungal-type DNA-binding domain superfamily [SSF57701] (4-46)
  IPR050797 Carbohydrate Metabolism and Transport Regulator [PTHR31668] (145-298)